Protein AF-A0A382BIY8-F1 (afdb_monomer)

Secondary structure (DSSP, 8-state):
-HHHHHHHHHHHHHHHHHHHHHHHHHHHHHHHHHHHHHHHHHHHHHHHHHHHHHHHHHHHHHHHHHHHHHHHHHHHHHHHHHHHHHHHHHHHHHHHHHHHHHHHTT-HHHHHHHHHHHHHHHGGGS-TT--EEEEE-GGGS---TT---TTHHHHHHHHHHHHTTTEEEEE-SSS--S-EEEE--

Mean predicted aligned error: 15.15 Å

InterPro domains:
  IPR028987 F-type ATP synthase subunit B-like, membrane domain superfamily [SSF81573] (24-75)

Nearest PDB structures (foldseek):
  8j1j-assembly1_B  TM=4.530E-01  e=3.508E+00  Sulfoacidibacillus thermotolerans
  8h99-assembly1_B  TM=4.493E-01  e=3.746E+00  Escherichia coli
  7lik-assembly1_A  TM=4.512E-01  e=2.527E+00  Thermotoga maritima MSB8
  7l3o-assembly1_A  TM=3.265E-01  e=4.561E+00  Cryptosporidium parvum Iowa II

Solvent-accessible surface area (backbone atoms only — not comparable to full-atom values): 10311 Å² total; per-residue (Å²): 118,73,68,64,55,53,53,54,51,56,52,50,57,49,50,52,49,53,49,51,52,49,50,53,52,49,52,55,51,49,51,52,51,49,54,54,50,53,52,52,51,50,51,52,53,53,50,53,49,53,53,50,52,55,48,52,51,51,50,52,53,49,51,52,51,50,51,52,52,51,52,52,51,50,54,49,53,53,51,51,51,54,50,51,51,51,52,53,51,51,53,52,48,53,52,51,51,50,52,53,53,53,57,54,65,67,36,62,69,58,48,49,54,52,51,49,56,51,46,69,65,47,50,77,77,40,58,96,89,46,46,32,37,39,27,35,30,46,86,66,54,74,87,58,102,76,74,85,53,84,50,50,60,49,51,50,54,48,40,59,62,42,43,76,69,48,32,44,77,42,72,53,84,46,99,59,83,58,78,45,80,42,78,55,128

Structure (mmCIF, N/CA/C/O backbone):
data_AF-A0A382BIY8-F1
#
_entry.id   AF-A0A382BIY8-F1
#
loop_
_atom_site.group_PDB
_atom_site.id
_atom_site.type_symbol
_atom_site.label_atom_id
_atom_site.label_alt_id
_atom_site.label_comp_id
_atom_site.label_asym_id
_atom_site.label_entity_id
_atom_site.label_seq_id
_atom_site.pdbx_PDB_ins_code
_atom_site.Cartn_x
_atom_site.Cartn_y
_atom_site.Cartn_z
_atom_site.occupancy
_atom_site.B_iso_or_equiv
_atom_site.auth_seq_id
_atom_site.auth_comp_id
_atom_site.auth_asym_id
_atom_site.auth_atom_id
_atom_site.pdbx_PDB_model_num
ATOM 1 N N . MET A 1 1 ? -50.034 -9.033 93.472 1.00 51.91 1 MET A N 1
ATOM 2 C CA . MET A 1 1 ? -50.402 -9.500 92.114 1.00 51.91 1 MET A CA 1
ATOM 3 C C . MET A 1 1 ? -50.390 -8.372 91.072 1.00 51.91 1 MET A C 1
ATOM 5 O O . MET A 1 1 ? -49.908 -8.624 89.980 1.00 51.91 1 MET A O 1
ATOM 9 N N . ALA A 1 2 ? -50.793 -7.133 91.398 1.00 57.03 2 ALA A N 1
ATOM 10 C CA . ALA A 1 2 ? -50.804 -6.004 90.447 1.00 57.03 2 ALA A CA 1
ATOM 11 C C . ALA A 1 2 ? -49.419 -5.534 89.925 1.00 57.03 2 ALA A C 1
ATOM 13 O O . ALA A 1 2 ? -49.315 -5.140 88.766 1.00 57.03 2 ALA A O 1
ATOM 14 N N . ASP A 1 3 ? -48.348 -5.616 90.727 1.00 56.56 3 ASP A N 1
ATOM 15 C CA . ASP A 1 3 ? -46.999 -5.193 90.289 1.00 56.56 3 ASP A CA 1
ATOM 16 C C . ASP A 1 3 ? -46.374 -6.115 89.234 1.00 56.56 3 ASP A C 1
ATOM 18 O O . ASP A 1 3 ? -45.677 -5.658 88.332 1.00 56.56 3 ASP A O 1
ATOM 22 N N . SER A 1 4 ? -46.665 -7.417 89.285 1.00 58.72 4 SER A N 1
ATOM 23 C CA . SER A 1 4 ? -46.102 -8.392 88.341 1.00 58.72 4 SER A CA 1
ATOM 24 C C . SER A 1 4 ? -46.705 -8.247 86.932 1.00 58.72 4 SER A C 1
ATOM 26 O O . SER A 1 4 ? -46.005 -8.430 85.939 1.00 58.72 4 SER A O 1
ATOM 28 N N . GLN A 1 5 ? -47.969 -7.810 86.831 1.00 61.03 5 GLN A N 1
ATOM 29 C CA . GLN A 1 5 ? -48.630 -7.492 85.557 1.00 61.03 5 GLN A CA 1
ATOM 30 C C . GLN A 1 5 ? -48.087 -6.214 84.896 1.00 61.03 5 GLN A C 1
ATOM 32 O O . GLN A 1 5 ? -47.930 -6.189 83.677 1.00 61.03 5 GLN A O 1
ATOM 37 N N . LYS A 1 6 ? -47.746 -5.173 85.672 1.00 63.31 6 LYS A N 1
ATOM 38 C CA . LYS A 1 6 ? -47.127 -3.944 85.135 1.00 63.31 6 LYS A CA 1
ATOM 39 C C . LYS A 1 6 ? -45.705 -4.173 84.622 1.00 63.31 6 LYS A C 1
ATOM 41 O O . LYS A 1 6 ? -45.339 -3.634 83.583 1.00 63.31 6 LYS A O 1
ATOM 46 N N . ILE A 1 7 ? -44.917 -4.996 85.317 1.00 67.25 7 ILE A N 1
ATOM 47 C CA . ILE A 1 7 ? -43.562 -5.360 84.874 1.00 67.25 7 ILE A CA 1
ATOM 48 C C . ILE A 1 7 ? -43.628 -6.178 83.573 1.00 67.25 7 ILE A C 1
ATOM 50 O O . ILE A 1 7 ? -42.860 -5.923 82.650 1.00 67.25 7 ILE A O 1
ATOM 54 N N . SER A 1 8 ? -44.592 -7.098 83.455 1.00 71.69 8 SER A N 1
ATOM 55 C CA . SER A 1 8 ? -44.810 -7.876 82.228 1.00 71.69 8 SER A CA 1
ATOM 56 C C . SER A 1 8 ? -45.204 -7.012 81.023 1.00 71.69 8 SER A C 1
ATOM 58 O O . SER A 1 8 ? -44.744 -7.296 79.919 1.00 71.69 8 SER A O 1
ATOM 60 N N . SER A 1 9 ? -46.030 -5.970 81.201 1.00 75.12 9 SER A N 1
ATOM 61 C CA . SER A 1 9 ? -46.418 -5.093 80.082 1.00 75.12 9 SER A CA 1
ATOM 62 C C . SER A 1 9 ? -45.270 -4.178 79.648 1.00 75.12 9 SER A C 1
ATOM 64 O O . SER A 1 9 ? -45.047 -4.015 78.455 1.00 75.12 9 SER A O 1
ATOM 66 N N . GLY A 1 10 ? -44.481 -3.653 80.593 1.00 82.50 10 GLY A N 1
ATOM 67 C CA . GLY A 1 10 ? -43.325 -2.808 80.275 1.00 82.50 10 GLY A CA 1
ATOM 68 C C . GLY A 1 10 ? -42.222 -3.543 79.504 1.00 82.50 10 GLY A C 1
ATOM 69 O O . GLY A 1 10 ? -41.600 -2.960 78.619 1.00 82.50 10 GLY A O 1
ATOM 70 N N . VAL A 1 11 ? -42.009 -4.832 79.794 1.00 86.38 11 VAL A N 1
ATOM 71 C CA . VAL A 1 11 ? -41.082 -5.682 79.027 1.00 86.38 11 VAL A CA 1
ATOM 72 C C . VAL A 1 11 ? -41.618 -5.945 77.617 1.00 86.38 11 VAL A C 1
ATOM 74 O O . VAL A 1 11 ? -40.857 -5.852 76.658 1.00 86.38 11 VAL A O 1
ATOM 77 N N . GLN A 1 12 ? -42.919 -6.206 77.464 1.00 85.94 12 GLN A N 1
ATOM 78 C CA . GLN A 1 12 ? -43.526 -6.416 76.147 1.00 85.94 12 GLN A CA 1
ATOM 79 C C . GLN A 1 12 ? -43.474 -5.151 75.273 1.00 85.94 12 GLN A C 1
ATOM 81 O O . GLN A 1 12 ? -43.152 -5.239 74.091 1.00 85.94 12 GLN A O 1
ATOM 86 N N . ASP A 1 13 ? -43.713 -3.974 75.855 1.00 87.19 13 ASP A N 1
ATOM 87 C CA . ASP A 1 13 ? -43.637 -2.690 75.144 1.00 87.19 13 ASP A CA 1
ATOM 88 C C . ASP A 1 13 ? -42.209 -2.338 74.709 1.00 87.19 13 ASP A C 1
ATOM 90 O O . ASP A 1 13 ? -42.016 -1.657 73.699 1.00 87.19 13 ASP A O 1
ATOM 94 N N . LEU A 1 14 ? -41.202 -2.772 75.473 1.00 87.94 14 LEU A N 1
ATOM 95 C CA . LEU A 1 14 ? -39.797 -2.629 75.102 1.00 87.94 14 LEU A CA 1
ATOM 96 C C . LEU A 1 14 ? -39.419 -3.599 73.976 1.00 87.94 14 LEU A C 1
ATOM 98 O O . LEU A 1 14 ? -38.729 -3.193 73.049 1.00 87.94 14 LEU A O 1
ATOM 102 N N . ILE A 1 15 ? -39.892 -4.849 74.028 1.00 88.94 15 ILE A N 1
ATOM 103 C CA . ILE A 1 15 ? -39.670 -5.841 72.964 1.00 88.94 15 ILE A CA 1
ATOM 104 C C . ILE A 1 15 ? -40.291 -5.367 71.651 1.00 88.94 15 ILE A C 1
ATOM 106 O O . ILE A 1 15 ? -39.625 -5.421 70.623 1.00 88.94 15 ILE A O 1
ATOM 110 N N . ASN A 1 16 ? -41.528 -4.865 71.687 1.00 90.19 16 ASN A N 1
ATOM 111 C CA . ASN A 1 16 ? -42.203 -4.352 70.496 1.00 90.19 16 ASN A CA 1
ATOM 112 C C . ASN A 1 16 ? -41.450 -3.147 69.914 1.00 90.19 16 ASN A C 1
ATOM 114 O O . ASN A 1 16 ? -41.175 -3.121 68.722 1.00 90.19 16 ASN A O 1
ATOM 118 N N . ARG A 1 17 ? -41.015 -2.198 70.756 1.00 91.62 17 ARG A N 1
ATOM 119 C CA . ARG A 1 17 ? -40.199 -1.062 70.296 1.00 91.62 17 ARG A CA 1
ATOM 120 C C . ARG A 1 17 ? -38.866 -1.492 69.695 1.00 91.62 17 ARG A C 1
ATOM 122 O O . ARG A 1 17 ? -38.507 -1.006 68.633 1.00 91.62 17 ARG A O 1
ATOM 129 N N . LEU A 1 18 ? -38.153 -2.415 70.338 1.00 91.25 18 LEU A N 1
ATOM 130 C CA . LEU A 1 18 ? -36.869 -2.908 69.838 1.00 91.25 18 LEU A CA 1
ATOM 131 C C . LEU A 1 18 ? -37.034 -3.695 68.529 1.00 91.25 18 LEU A C 1
ATOM 133 O O . LEU A 1 18 ? -36.178 -3.626 67.651 1.00 91.25 18 LEU A O 1
ATOM 137 N N . HIS A 1 19 ? -38.138 -4.433 68.399 1.00 93.88 19 HIS A N 1
ATOM 138 C CA . HIS A 1 19 ? -38.514 -5.109 67.166 1.00 93.88 19 HIS A CA 1
ATOM 139 C C . HIS A 1 19 ? -38.779 -4.096 66.050 1.00 93.88 19 HIS A C 1
ATOM 141 O O . HIS A 1 19 ? -38.172 -4.203 64.991 1.00 93.88 19 HIS A O 1
ATOM 147 N N . ASP A 1 20 ? -39.620 -3.093 66.294 1.00 93.88 20 ASP A N 1
ATOM 148 C CA . ASP A 1 20 ? -39.995 -2.098 65.287 1.00 93.88 20 ASP A CA 1
ATOM 149 C C . ASP A 1 20 ? -38.797 -1.229 64.876 1.00 93.88 20 ASP A C 1
ATOM 151 O O . ASP A 1 20 ? -38.573 -1.006 63.688 1.00 93.88 20 ASP A O 1
ATOM 155 N N . GLU A 1 21 ? -37.959 -0.816 65.832 1.00 92.62 21 GLU A N 1
ATOM 156 C CA . GLU A 1 21 ? -36.695 -0.123 65.558 1.00 92.62 21 GLU A CA 1
ATOM 157 C C . GLU A 1 21 ? -35.724 -1.008 64.761 1.00 92.62 21 GLU A C 1
ATOM 159 O O . GLU A 1 21 ? -35.069 -0.529 63.834 1.00 92.62 21 GLU A O 1
ATOM 164 N N . GLY A 1 22 ? -35.653 -2.305 65.077 1.00 93.88 22 GLY A N 1
ATOM 165 C CA . GLY A 1 22 ? -34.827 -3.272 64.357 1.00 93.88 22 GLY A CA 1
ATOM 166 C C . GLY A 1 22 ? -35.304 -3.525 62.925 1.00 93.88 22 GLY A C 1
ATOM 167 O O . GLY A 1 22 ? -34.483 -3.562 62.007 1.00 93.88 22 GLY A O 1
ATOM 168 N N . VAL A 1 23 ? -36.617 -3.654 62.718 1.00 95.62 23 VAL A N 1
ATOM 169 C CA . VAL A 1 23 ? -37.233 -3.816 61.393 1.00 95.62 23 VAL A CA 1
ATOM 170 C C . VAL A 1 23 ? -37.029 -2.553 60.563 1.00 95.62 23 VAL A C 1
ATOM 172 O O . VAL A 1 23 ? -36.514 -2.648 59.454 1.00 95.62 23 VAL A O 1
ATOM 175 N N . GLN A 1 24 ? -37.312 -1.372 61.117 1.00 95.31 24 GLN A N 1
ATOM 176 C CA . GLN A 1 24 ? -37.129 -0.098 60.418 1.00 95.31 24 GLN A CA 1
ATOM 177 C C . GLN A 1 24 ? -35.658 0.143 60.045 1.00 95.31 24 GLN A C 1
ATOM 179 O O . GLN A 1 24 ? -35.357 0.591 58.938 1.00 95.31 24 GLN A O 1
ATOM 184 N N . ALA A 1 25 ? -34.719 -0.166 60.946 1.00 94.81 25 ALA A N 1
ATOM 185 C CA . ALA A 1 25 ? -33.291 -0.074 60.653 1.00 94.81 25 ALA A CA 1
ATOM 186 C C . ALA A 1 25 ? -32.869 -1.065 59.555 1.00 94.81 25 ALA A C 1
ATOM 188 O O . ALA A 1 25 ? -32.068 -0.711 58.688 1.00 94.81 25 ALA A O 1
ATOM 189 N N . GLY A 1 26 ? -33.426 -2.280 59.567 1.00 95.62 26 GLY A N 1
ATOM 190 C CA . GLY A 1 26 ? -33.196 -3.295 58.541 1.00 95.62 26 GLY A CA 1
ATOM 191 C C . GLY A 1 26 ? -33.732 -2.888 57.169 1.00 95.62 26 GLY A C 1
ATOM 192 O O . GLY A 1 26 ? -33.013 -3.014 56.180 1.00 95.62 26 GLY A O 1
ATOM 193 N N . GLU A 1 27 ? -34.952 -2.353 57.107 1.00 95.69 27 GLU A N 1
ATOM 194 C CA . GLU A 1 27 ? -35.569 -1.847 55.875 1.00 95.69 27 GLU A CA 1
ATOM 195 C C . GLU A 1 27 ? -34.763 -0.687 55.282 1.00 95.69 27 GLU A C 1
ATOM 197 O O . GLU A 1 27 ? -34.415 -0.719 54.101 1.00 95.69 27 GLU A O 1
ATOM 202 N N . ASN A 1 28 ? -34.369 0.283 56.114 1.00 96.44 28 ASN A N 1
ATOM 203 C CA . ASN A 1 28 ? -33.559 1.423 55.683 1.00 96.44 28 ASN A CA 1
ATOM 204 C C . ASN A 1 28 ? -32.188 0.987 55.138 1.00 96.44 28 ASN A C 1
ATOM 206 O O . ASN A 1 28 ? -31.713 1.509 54.126 1.00 96.44 28 ASN A O 1
ATOM 210 N N . GLU A 1 29 ? -31.527 0.032 55.798 1.00 96.50 29 GLU A N 1
ATOM 211 C CA . GLU A 1 29 ? -30.228 -0.472 55.349 1.00 96.50 29 GLU A CA 1
ATOM 212 C C . GLU A 1 29 ? -30.356 -1.314 54.074 1.00 96.50 29 GLU A C 1
ATOM 214 O O . GLU A 1 29 ? -29.528 -1.186 53.169 1.00 96.50 29 GLU A O 1
ATOM 219 N N . ALA A 1 30 ? -31.413 -2.122 53.953 1.00 96.25 30 ALA A N 1
ATOM 220 C CA . ALA A 1 30 ? -31.708 -2.872 52.737 1.00 96.25 30 ALA A CA 1
ATOM 221 C C . ALA A 1 30 ? -31.934 -1.930 51.547 1.00 96.25 30 ALA A C 1
ATOM 223 O O . ALA A 1 30 ? -31.321 -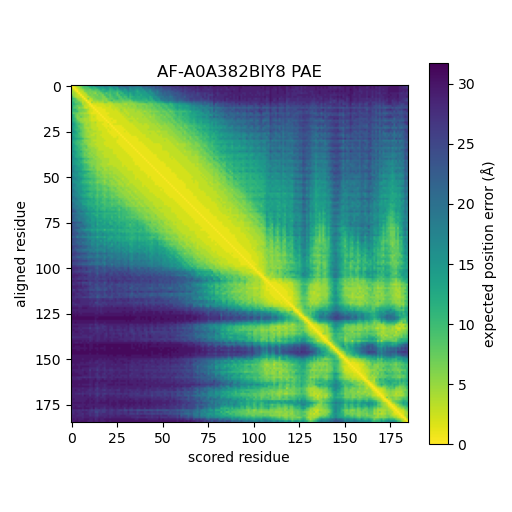2.114 50.493 1.00 96.25 30 ALA A O 1
ATOM 224 N N . GLU A 1 31 ? -32.735 -0.878 51.725 1.00 96.75 31 GLU A N 1
ATOM 225 C CA . GLU A 1 31 ? -32.979 0.121 50.686 1.00 96.75 31 GLU A CA 1
ATOM 226 C C . GLU A 1 31 ? -31.685 0.846 50.287 1.00 96.75 31 GLU A C 1
ATOM 228 O O . GLU A 1 31 ? -31.381 0.986 49.099 1.00 96.75 31 GLU A O 1
ATOM 233 N N . ARG A 1 32 ? -30.844 1.210 51.262 1.00 97.44 32 ARG A N 1
ATOM 234 C CA . ARG A 1 32 ? -29.527 1.809 51.002 1.00 97.44 32 ARG A CA 1
ATOM 235 C C . ARG A 1 32 ? -28.617 0.885 50.187 1.00 97.44 32 ARG A C 1
ATOM 237 O O . ARG A 1 32 ? -27.897 1.352 49.298 1.00 97.44 32 ARG A O 1
ATOM 244 N N . VAL A 1 33 ? -28.614 -0.415 50.484 1.00 97.62 33 VAL A N 1
ATOM 245 C CA . VAL A 1 33 ? -27.833 -1.416 49.741 1.00 97.62 33 VAL A CA 1
ATOM 246 C C . VAL A 1 33 ? -28.340 -1.544 48.307 1.00 97.62 33 VAL A C 1
ATOM 248 O O . VAL A 1 33 ? -27.521 -1.523 47.385 1.00 97.62 33 VAL A O 1
ATOM 251 N N . VAL A 1 34 ? -29.660 -1.610 48.107 1.00 97.56 34 VAL A N 1
ATOM 252 C CA . VAL A 1 34 ? -30.281 -1.691 46.775 1.00 97.56 34 VAL A CA 1
ATOM 253 C C . VAL A 1 34 ? -29.945 -0.451 45.948 1.00 97.56 34 VAL A C 1
ATOM 255 O O . VAL A 1 34 ? -29.384 -0.588 44.864 1.00 97.56 34 VAL A O 1
ATOM 258 N N . GLN A 1 35 ? -30.143 0.754 46.489 1.00 97.50 35 GLN A N 1
ATOM 259 C CA . GLN A 1 35 ? -29.814 2.001 45.787 1.00 97.50 35 GLN A CA 1
ATOM 260 C C . GLN A 1 35 ? -28.328 2.079 45.405 1.00 97.50 35 GLN A C 1
ATOM 262 O O . GLN A 1 35 ? -27.968 2.511 44.307 1.00 97.50 35 GLN A O 1
ATOM 267 N N . LYS A 1 36 ? -27.428 1.634 46.293 1.00 97.50 36 LYS A N 1
ATOM 268 C CA . LYS A 1 36 ? -25.989 1.595 45.999 1.00 97.50 36 LYS A CA 1
ATOM 269 C C . LYS A 1 36 ? -25.662 0.584 44.896 1.00 97.50 36 LYS A C 1
ATOM 271 O O . LYS A 1 36 ? -24.796 0.865 44.064 1.00 97.50 36 LYS A O 1
ATOM 276 N N . ALA A 1 37 ? -26.321 -0.574 44.891 1.00 97.19 37 ALA A N 1
ATOM 277 C CA . ALA A 1 37 ? -26.154 -1.591 43.860 1.00 97.19 37 ALA A CA 1
ATOM 278 C C . ALA A 1 37 ? -26.660 -1.094 42.498 1.00 97.19 37 ALA A C 1
ATOM 280 O O . ALA A 1 37 ? -25.935 -1.207 41.512 1.00 97.19 37 ALA A O 1
ATOM 281 N N . GLU A 1 38 ? -27.837 -0.469 42.455 1.00 97.69 38 GLU A N 1
ATOM 282 C CA . GLU A 1 38 ? -28.410 0.126 41.243 1.00 97.69 38 GLU A CA 1
ATOM 283 C C . GLU A 1 38 ? -27.519 1.229 40.675 1.00 97.69 38 GLU A C 1
ATOM 285 O O . GLU A 1 38 ? -27.201 1.219 39.484 1.00 97.69 38 GLU A O 1
ATOM 290 N N . LYS A 1 39 ? -27.030 2.138 41.529 1.00 98.00 39 LYS A N 1
ATOM 291 C CA . LYS A 1 39 ? -26.098 3.187 41.106 1.00 98.00 39 LYS A CA 1
ATOM 292 C C . LYS A 1 39 ? -24.826 2.594 40.502 1.00 98.00 39 LYS A C 1
ATOM 294 O O . LYS A 1 39 ? -24.390 3.024 39.438 1.00 98.00 39 LYS A O 1
ATOM 299 N N . ARG A 1 40 ? -24.248 1.577 41.146 1.00 97.69 40 ARG A N 1
ATOM 300 C CA . ARG A 1 40 ? -23.026 0.933 40.652 1.00 97.69 40 ARG A CA 1
ATOM 301 C C . ARG A 1 40 ? -23.267 0.159 39.356 1.00 97.69 40 ARG A C 1
ATOM 303 O O . ARG A 1 40 ? -22.413 0.177 38.478 1.00 97.69 40 ARG A O 1
ATOM 310 N N . ALA A 1 41 ? -24.427 -0.476 39.206 1.00 97.69 41 ALA A N 1
ATOM 311 C CA . ALA A 1 41 ? -24.823 -1.114 37.956 1.00 97.69 41 ALA A CA 1
ATOM 312 C C . ALA A 1 41 ? -24.957 -0.084 36.823 1.00 97.69 41 ALA A C 1
ATOM 314 O O . ALA A 1 41 ? -24.448 -0.312 35.726 1.00 97.69 41 ALA A O 1
ATOM 315 N N . ALA A 1 42 ? -25.568 1.073 37.093 1.00 97.69 42 ALA A N 1
ATOM 316 C CA . ALA A 1 42 ? -25.678 2.160 36.124 1.00 97.69 42 ALA A CA 1
ATOM 317 C C . ALA A 1 42 ? -24.302 2.718 35.717 1.00 97.69 42 ALA A C 1
ATOM 319 O O . ALA A 1 42 ? -24.057 2.921 34.529 1.00 97.69 42 ALA A O 1
ATOM 320 N N . GLU A 1 43 ? -23.387 2.903 36.675 1.00 98.12 43 GLU A N 1
ATOM 321 C CA . GLU A 1 43 ? -22.002 3.324 36.418 1.00 98.12 43 GLU A CA 1
ATOM 322 C C . GLU A 1 43 ? -21.260 2.320 35.523 1.00 98.12 43 GLU A C 1
ATOM 324 O O . GLU A 1 43 ? -20.663 2.716 34.522 1.00 98.12 43 GLU A O 1
ATOM 329 N N . ILE A 1 44 ? -21.356 1.019 35.823 1.00 98.12 44 ILE A N 1
ATOM 330 C CA . ILE A 1 44 ? -20.740 -0.043 35.010 1.00 98.12 44 ILE A CA 1
ATOM 331 C C . ILE A 1 44 ? -21.306 -0.032 33.587 1.00 98.12 44 ILE A C 1
ATOM 333 O O . ILE A 1 44 ? -20.550 -0.098 32.620 1.00 98.12 44 ILE A O 1
ATOM 337 N N . MET A 1 45 ? -22.627 0.089 33.440 1.00 98.25 45 MET A N 1
ATOM 338 C CA . MET A 1 45 ? -23.273 0.131 32.127 1.00 98.25 45 MET A CA 1
ATOM 339 C C . MET A 1 45 ? -22.869 1.372 31.323 1.00 98.25 45 MET A C 1
ATOM 341 O O . MET A 1 45 ? -22.644 1.274 30.117 1.00 98.25 45 MET A O 1
ATOM 345 N N . ALA A 1 46 ? -22.755 2.534 31.969 1.00 97.94 46 ALA A N 1
ATOM 346 C CA . ALA A 1 46 ? -22.306 3.765 31.324 1.00 97.94 46 ALA A CA 1
ATOM 347 C C . ALA A 1 46 ? -20.839 3.674 30.876 1.00 97.94 46 ALA A C 1
ATOM 349 O O . ALA A 1 46 ? -20.501 4.082 29.760 1.00 97.94 46 ALA A O 1
ATOM 350 N N . GLN A 1 47 ? -19.980 3.091 31.714 1.00 97.94 47 GLN A N 1
ATOM 351 C CA . GLN A 1 47 ? -18.579 2.873 31.379 1.00 97.94 47 GLN A CA 1
ATOM 352 C C . GLN A 1 47 ? -18.435 1.883 30.216 1.00 97.94 47 GLN A C 1
ATOM 354 O O . GLN A 1 47 ? -17.759 2.193 29.239 1.00 97.94 47 GLN A O 1
ATOM 359 N N . ALA A 1 48 ? -19.146 0.753 30.256 1.00 97.56 48 ALA A N 1
ATOM 360 C CA . ALA A 1 48 ? -19.127 -0.242 29.185 1.00 97.56 48 ALA A CA 1
ATOM 361 C C . ALA A 1 48 ? -19.604 0.332 27.839 1.00 97.56 48 ALA A C 1
ATOM 363 O O . ALA A 1 48 ? -19.027 0.024 26.797 1.00 97.56 48 ALA A O 1
ATOM 364 N N . ARG A 1 49 ? -20.626 1.201 27.844 1.00 97.88 49 ARG A N 1
ATOM 365 C CA . ARG A 1 49 ? -21.088 1.901 26.631 1.00 97.88 49 ARG A CA 1
ATOM 366 C C . ARG A 1 49 ? -20.023 2.840 26.080 1.00 97.88 49 ARG A C 1
ATOM 368 O O . ARG A 1 49 ? -19.704 2.753 24.900 1.00 97.88 49 ARG A O 1
ATOM 375 N N . THR A 1 50 ? -19.429 3.667 26.938 1.00 98.12 50 THR A N 1
ATOM 376 C CA . THR A 1 50 ? -18.339 4.575 26.549 1.00 98.12 50 THR A CA 1
ATOM 377 C C . THR A 1 50 ? -17.147 3.803 25.972 1.00 98.12 50 THR A C 1
ATOM 379 O O . THR A 1 50 ? -16.573 4.190 24.957 1.00 98.12 50 THR A O 1
ATOM 382 N N . GLU A 1 51 ? -16.765 2.685 26.590 1.00 97.88 51 GLU A N 1
ATOM 383 C CA . GLU A 1 51 ? -15.680 1.830 26.099 1.00 97.88 51 GLU A CA 1
ATOM 384 C C . GLU A 1 51 ? -16.014 1.198 24.742 1.00 97.88 51 GLU A C 1
ATOM 386 O O . GLU A 1 51 ? -15.164 1.200 23.849 1.00 97.88 51 GLU A O 1
ATOM 391 N N . ALA A 1 52 ? -17.250 0.727 24.554 1.00 97.88 52 ALA A N 1
ATOM 392 C CA . ALA A 1 52 ? -17.718 0.179 23.284 1.00 97.88 52 ALA A C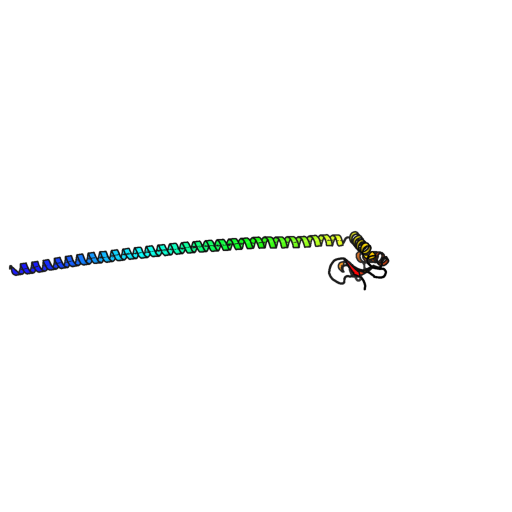A 1
ATOM 393 C C . ALA A 1 52 ? -17.737 1.234 22.166 1.00 97.88 52 ALA A C 1
ATOM 395 O O . ALA A 1 52 ? -17.260 0.967 21.063 1.00 97.88 52 ALA A O 1
ATOM 396 N N . GLU A 1 53 ? -18.225 2.443 22.448 1.00 97.88 53 GLU A N 1
ATOM 397 C CA . GLU A 1 53 ? -18.203 3.569 21.508 1.00 97.88 53 GLU A CA 1
ATOM 398 C C . GLU A 1 53 ? -16.767 3.943 21.131 1.00 97.88 53 GLU A C 1
ATOM 400 O O . GLU A 1 53 ? -16.438 4.049 19.951 1.00 97.88 53 GLU A O 1
ATOM 405 N N . ASN A 1 54 ? -15.867 4.038 22.111 1.00 98.00 54 ASN A N 1
ATOM 406 C CA . ASN A 1 54 ? -14.454 4.319 21.862 1.00 98.00 54 ASN A CA 1
ATOM 407 C C . ASN A 1 54 ? -13.757 3.217 21.053 1.00 98.00 54 ASN A C 1
ATOM 409 O O . ASN A 1 54 ? -12.833 3.508 20.291 1.00 98.00 54 ASN A O 1
ATOM 413 N N . ALA A 1 55 ? -14.142 1.954 21.241 1.00 98.12 55 ALA A N 1
ATOM 414 C CA . ALA A 1 55 ? -13.623 0.840 20.455 1.00 98.12 55 ALA A CA 1
ATOM 415 C C . ALA A 1 55 ? -14.126 0.902 19.006 1.00 98.12 55 ALA A C 1
ATOM 417 O O . ALA A 1 55 ? -13.334 0.733 18.080 1.00 98.12 55 ALA A O 1
ATOM 418 N N . LEU A 1 56 ? -15.412 1.206 18.803 1.00 98.12 56 LEU A N 1
ATOM 419 C CA . LEU A 1 56 ? -16.006 1.378 17.476 1.00 98.12 56 LEU A CA 1
ATOM 420 C C . LEU A 1 56 ? -15.373 2.545 16.716 1.00 98.12 56 LEU A C 1
ATOM 422 O O . LEU A 1 56 ? -14.993 2.370 15.561 1.00 98.12 56 LEU A O 1
ATOM 426 N N . THR A 1 57 ? -15.202 3.699 17.363 1.00 98.00 57 THR A N 1
ATOM 427 C CA . THR A 1 57 ? -14.556 4.870 16.754 1.00 98.00 57 THR A CA 1
ATOM 428 C C . THR A 1 57 ? -13.127 4.546 16.326 1.00 98.00 57 THR A C 1
ATOM 430 O O . THR A 1 57 ? -12.775 4.746 15.166 1.00 98.00 57 THR A O 1
ATOM 433 N N . ARG A 1 58 ? -12.324 3.938 17.212 1.00 97.69 58 ARG A N 1
ATOM 434 C CA . ARG A 1 58 ? -10.950 3.522 16.879 1.00 97.69 58 ARG A CA 1
ATOM 435 C C . ARG A 1 58 ? -10.904 2.517 15.730 1.00 97.69 58 ARG A C 1
ATOM 437 O O . ARG A 1 58 ? -10.061 2.638 14.845 1.00 97.69 58 ARG A O 1
ATOM 444 N N . ALA A 1 59 ? -11.818 1.548 15.713 1.00 97.50 59 ALA A N 1
ATOM 445 C CA . ALA A 1 59 ? -11.909 0.586 14.620 1.00 97.50 59 ALA A CA 1
ATOM 446 C C . ALA A 1 59 ? -12.243 1.273 13.285 1.00 97.50 59 ALA A C 1
ATOM 448 O O . ALA A 1 59 ? -11.642 0.951 12.263 1.00 97.50 59 ALA A O 1
ATOM 449 N N . GLN A 1 60 ? -13.160 2.244 13.279 1.00 97.88 60 GLN A N 1
ATOM 450 C CA . GLN A 1 60 ? -13.516 3.000 12.075 1.00 97.88 60 GLN A CA 1
ATOM 451 C C . GLN A 1 60 ? -12.357 3.862 11.563 1.00 97.88 60 GLN A C 1
ATOM 453 O O . GLN A 1 60 ? -12.082 3.857 10.362 1.00 97.88 60 GLN A O 1
ATOM 458 N N . GLU A 1 61 ? -11.653 4.558 12.457 1.00 97.88 61 GLU A N 1
ATOM 459 C CA . GLU A 1 61 ? -10.456 5.334 12.117 1.00 97.88 61 GLU A CA 1
ATOM 460 C C . GLU A 1 61 ? -9.376 4.443 11.498 1.00 97.88 61 GLU A C 1
ATOM 462 O O . GLU A 1 61 ? -8.822 4.774 10.447 1.00 97.88 61 GLU A O 1
ATOM 467 N N . GLN A 1 62 ? -9.128 3.275 12.096 1.00 97.56 62 GLN A N 1
ATOM 468 C CA . GLN A 1 62 ? -8.147 2.324 11.587 1.00 97.56 62 GLN A CA 1
ATOM 469 C C . GLN A 1 62 ? -8.547 1.758 10.220 1.00 97.56 62 GLN A C 1
ATOM 471 O O . GLN A 1 62 ? -7.723 1.742 9.307 1.00 97.56 62 GLN A O 1
ATOM 476 N N . ILE A 1 63 ? -9.817 1.384 10.030 1.00 97.81 63 ILE A N 1
ATOM 477 C CA . ILE A 1 63 ? -10.334 0.940 8.726 1.00 97.81 63 ILE A CA 1
ATOM 478 C C . ILE A 1 63 ? -10.135 2.028 7.666 1.00 97.81 63 ILE A C 1
ATOM 480 O O . ILE A 1 63 ? -9.761 1.728 6.531 1.00 97.81 63 ILE A O 1
ATOM 484 N N . GLN A 1 64 ? -10.386 3.293 8.003 1.00 97.25 64 GLN A N 1
ATOM 485 C CA . GLN A 1 64 ? -10.236 4.389 7.052 1.00 97.25 64 GLN A CA 1
ATOM 486 C C . GLN A 1 64 ? -8.763 4.651 6.704 1.00 97.25 64 GLN A C 1
ATOM 488 O O . GLN A 1 64 ? -8.436 4.869 5.530 1.00 97.25 64 GLN A O 1
ATOM 493 N N . ALA A 1 65 ? -7.870 4.585 7.693 1.00 97.44 65 ALA A N 1
ATOM 494 C CA . ALA A 1 65 ? -6.430 4.692 7.483 1.00 97.44 65 ALA A CA 1
ATOM 495 C C . ALA A 1 65 ? -5.904 3.548 6.600 1.00 97.44 65 ALA A C 1
ATOM 497 O O . ALA A 1 65 ? -5.218 3.799 5.608 1.00 97.44 65 ALA A O 1
ATOM 498 N N . GLU A 1 66 ? -6.296 2.305 6.890 1.00 97.75 66 GLU A N 1
ATOM 499 C CA . GLU A 1 66 ? -5.925 1.128 6.098 1.00 97.75 66 GLU A CA 1
ATOM 500 C C . GLU A 1 66 ? -6.461 1.210 4.668 1.00 97.75 66 GLU A C 1
ATOM 502 O O . GLU A 1 66 ? -5.718 0.966 3.720 1.00 97.75 66 GLU A O 1
ATOM 507 N N . ARG A 1 67 ? -7.719 1.626 4.472 1.00 97.75 67 ARG A N 1
ATOM 508 C CA . ARG A 1 67 ? -8.283 1.833 3.127 1.00 97.75 67 ARG A CA 1
ATOM 509 C C . ARG A 1 67 ? -7.469 2.828 2.314 1.00 97.75 67 ARG A C 1
ATOM 511 O O . ARG A 1 67 ? -7.210 2.580 1.138 1.00 97.75 67 ARG A O 1
ATOM 518 N N . THR A 1 68 ? -7.068 3.932 2.935 1.00 97.25 68 THR A N 1
ATOM 519 C CA . THR A 1 68 ? -6.256 4.959 2.274 1.00 97.25 68 THR A CA 1
ATOM 520 C C . THR A 1 68 ? -4.887 4.393 1.891 1.00 97.25 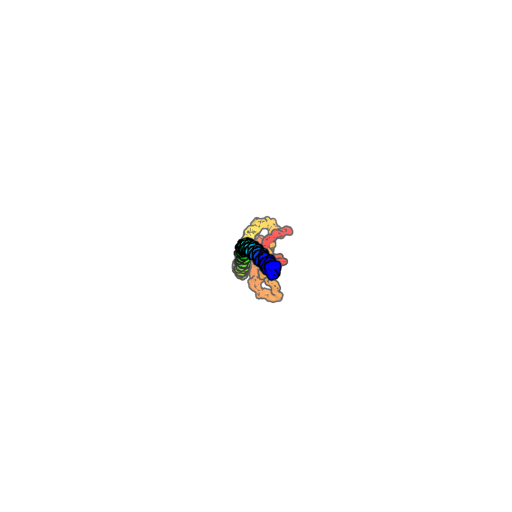68 THR A C 1
ATOM 522 O O . THR A 1 68 ? -4.481 4.496 0.735 1.00 97.25 68 THR A O 1
ATOM 525 N N . ALA A 1 69 ? -4.226 3.690 2.816 1.00 97.12 69 ALA A N 1
ATOM 526 C CA . ALA A 1 69 ? -2.940 3.046 2.560 1.00 97.12 69 ALA A CA 1
ATOM 527 C C . ALA A 1 69 ? -3.018 2.006 1.427 1.00 97.12 69 ALA A C 1
ATOM 529 O O . ALA A 1 69 ? -2.161 1.981 0.545 1.00 97.12 69 ALA A O 1
ATOM 530 N N . VAL A 1 70 ? -4.070 1.181 1.404 1.00 97.75 70 VAL A N 1
ATOM 531 C CA . VAL A 1 70 ? -4.301 0.185 0.347 1.00 97.75 70 VAL A CA 1
ATOM 532 C C . VAL A 1 70 ? -4.531 0.857 -1.007 1.00 97.75 70 VAL A C 1
ATOM 534 O O . VAL A 1 70 ? -3.985 0.404 -2.013 1.00 97.75 70 VAL A O 1
ATOM 537 N N . GLN A 1 71 ? -5.308 1.941 -1.058 1.00 97.69 71 GLN A N 1
ATOM 538 C CA . GLN A 1 71 ? -5.535 2.684 -2.300 1.00 97.69 71 GLN A CA 1
ATOM 539 C C . GLN A 1 71 ? -4.236 3.262 -2.864 1.00 97.69 71 GLN A C 1
ATOM 541 O O . GLN A 1 71 ? -4.009 3.189 -4.073 1.00 97.69 71 GLN A O 1
ATOM 546 N N . ASP A 1 72 ? -3.375 3.812 -2.014 1.00 97.56 72 ASP A N 1
ATOM 547 C CA . ASP A 1 72 ? -2.104 4.377 -2.459 1.00 97.56 72 ASP A CA 1
ATOM 548 C C . ASP A 1 72 ? -1.105 3.293 -2.875 1.00 97.56 72 ASP A C 1
ATOM 550 O O . ASP A 1 72 ? -0.459 3.425 -3.918 1.00 97.56 72 ASP A O 1
ATOM 554 N N . ALA A 1 73 ? -1.055 2.173 -2.149 1.00 97.38 73 ALA A N 1
ATOM 555 C CA . ALA A 1 73 ? -0.271 1.006 -2.542 1.00 97.38 73 ALA A CA 1
ATOM 556 C C . ALA A 1 73 ? -0.723 0.446 -3.902 1.00 97.38 73 ALA A C 1
ATOM 558 O O . ALA A 1 73 ? 0.112 0.127 -4.749 1.00 97.38 73 ALA A O 1
ATOM 559 N N . LEU A 1 74 ? -2.035 0.389 -4.156 1.00 97.81 74 LEU A N 1
ATOM 560 C CA . LEU A 1 74 ? -2.576 -0.053 -5.440 1.00 97.81 74 LEU A CA 1
ATOM 561 C C . LEU A 1 74 ? -2.181 0.895 -6.580 1.00 97.81 74 LEU A C 1
ATOM 563 O O . LEU A 1 74 ? -1.757 0.431 -7.638 1.00 97.81 74 LEU A O 1
ATOM 567 N N . LYS A 1 75 ? -2.273 2.216 -6.378 1.00 97.38 75 LYS A N 1
ATOM 568 C CA . LYS A 1 75 ? -1.826 3.202 -7.380 1.00 97.38 75 LYS A CA 1
ATOM 569 C C . LYS A 1 75 ? -0.345 3.028 -7.715 1.00 97.38 75 LYS A C 1
ATOM 571 O O . LYS A 1 75 ? 0.021 3.100 -8.889 1.00 97.38 75 LYS A O 1
ATOM 576 N N . LEU A 1 76 ? 0.492 2.796 -6.703 1.00 97.81 76 LEU A N 1
ATOM 577 C CA . LEU A 1 76 ? 1.919 2.559 -6.894 1.00 97.81 76 LEU A CA 1
ATOM 578 C C . LEU A 1 76 ? 2.163 1.269 -7.687 1.00 97.81 76 LEU A C 1
ATOM 580 O O . LEU A 1 76 ? 2.852 1.310 -8.701 1.00 97.81 76 LEU A O 1
ATOM 584 N N . ALA A 1 77 ? 1.513 0.165 -7.312 1.00 97.50 77 ALA A N 1
ATOM 585 C CA . ALA A 1 77 ? 1.630 -1.109 -8.020 1.00 97.50 77 ALA A CA 1
ATOM 586 C C . ALA A 1 77 ? 1.202 -1.006 -9.494 1.00 97.50 77 ALA A C 1
ATOM 588 O O . ALA A 1 77 ? 1.861 -1.556 -10.378 1.00 97.50 77 ALA A O 1
ATOM 589 N N . VAL A 1 78 ? 0.125 -0.267 -9.786 1.00 97.12 78 VAL A N 1
ATOM 590 C CA . VAL A 1 78 ? -0.314 -0.006 -11.166 1.00 97.12 78 VAL A CA 1
ATOM 591 C C . VAL A 1 78 ? 0.747 0.783 -11.928 1.00 97.12 78 VAL A C 1
ATOM 593 O O . VAL A 1 78 ? 1.105 0.408 -13.045 1.00 97.12 78 VAL A O 1
ATOM 596 N N . ARG A 1 79 ? 1.276 1.858 -11.334 1.00 97.44 79 ARG A N 1
ATOM 597 C CA . ARG A 1 79 ? 2.335 2.663 -11.952 1.00 97.44 79 ARG A CA 1
ATOM 598 C C . ARG A 1 79 ? 3.565 1.813 -12.265 1.00 97.44 79 ARG A C 1
ATOM 600 O O . ARG A 1 79 ? 4.076 1.893 -13.380 1.00 97.44 79 ARG A O 1
ATOM 607 N N . ASP A 1 80 ? 4.005 0.997 -11.318 1.00 97.88 80 ASP A N 1
ATOM 608 C CA . ASP A 1 80 ? 5.170 0.133 -11.488 1.00 97.88 80 ASP A CA 1
ATOM 609 C C . ASP A 1 80 ? 4.929 -0.914 -12.576 1.00 97.88 80 ASP A C 1
ATOM 611 O O . ASP A 1 80 ? 5.787 -1.120 -13.430 1.00 97.88 80 ASP A O 1
ATOM 615 N N . THR A 1 81 ? 3.726 -1.489 -12.633 1.00 96.75 81 THR A N 1
ATOM 616 C CA . THR A 1 81 ? 3.340 -2.435 -13.690 1.00 96.75 81 THR A CA 1
ATOM 617 C C . THR A 1 81 ? 3.396 -1.786 -15.074 1.00 96.75 81 THR A C 1
ATOM 619 O O . THR A 1 81 ? 3.910 -2.380 -16.022 1.00 96.75 81 THR A O 1
ATOM 622 N N . VAL A 1 82 ? 2.905 -0.550 -15.211 1.00 97.44 82 VAL A N 1
ATOM 623 C CA . VAL A 1 82 ? 2.962 0.191 -16.481 1.00 97.44 82 VAL A CA 1
ATOM 624 C C . VAL A 1 82 ? 4.408 0.491 -16.880 1.00 97.44 82 VAL A C 1
ATOM 626 O O . VAL A 1 82 ? 4.761 0.366 -18.055 1.00 97.44 82 VAL A O 1
ATOM 629 N N . LEU A 1 83 ? 5.255 0.876 -15.923 1.00 97.50 83 LEU A N 1
ATOM 630 C CA . LEU A 1 83 ? 6.668 1.157 -16.177 1.00 97.50 83 LEU A CA 1
ATOM 631 C C . LEU A 1 83 ? 7.443 -0.105 -16.572 1.00 97.50 83 LEU A C 1
ATOM 633 O O . LEU A 1 83 ? 8.203 -0.062 -17.541 1.00 97.50 83 LEU A O 1
ATOM 637 N N . ASP A 1 84 ? 7.217 -1.223 -15.882 1.00 97.56 84 ASP A N 1
ATOM 638 C CA . ASP A 1 84 ? 7.821 -2.516 -16.214 1.00 97.56 84 ASP A CA 1
ATOM 639 C C . ASP A 1 84 ? 7.385 -2.979 -17.609 1.00 97.56 84 ASP A C 1
ATOM 641 O O . ASP A 1 84 ? 8.222 -3.318 -18.447 1.00 97.56 84 ASP A O 1
ATOM 645 N N . LEU A 1 85 ? 6.087 -2.890 -17.918 1.00 96.62 85 LEU A N 1
ATOM 646 C CA . LEU A 1 85 ? 5.571 -3.224 -19.244 1.00 96.62 85 LEU A CA 1
ATOM 647 C C . LEU A 1 85 ? 6.219 -2.366 -20.336 1.00 96.62 85 LEU A C 1
ATOM 649 O O . LEU A 1 85 ? 6.665 -2.901 -21.351 1.00 96.62 85 LEU A O 1
ATOM 653 N N . LYS A 1 86 ? 6.316 -1.047 -20.126 1.00 96.75 86 LYS A N 1
ATOM 654 C CA . LYS A 1 86 ? 6.978 -0.139 -21.072 1.00 96.75 86 LYS A CA 1
ATOM 655 C C . LYS A 1 86 ? 8.439 -0.535 -21.284 1.00 96.75 86 LYS A C 1
ATOM 657 O O . LYS A 1 86 ? 8.879 -0.613 -22.426 1.00 96.75 86 LYS A O 1
ATOM 662 N N . SER A 1 87 ? 9.169 -0.807 -20.205 1.00 96.69 87 SER A N 1
ATOM 663 C CA . SER A 1 87 ? 10.575 -1.221 -20.262 1.00 96.69 87 SER A CA 1
ATOM 664 C C . SER A 1 87 ? 10.755 -2.510 -21.069 1.00 96.69 87 SER A C 1
ATOM 666 O O . SER A 1 87 ? 11.566 -2.564 -21.996 1.00 96.69 87 SER A O 1
ATOM 668 N N . ARG A 1 88 ? 9.931 -3.527 -20.790 1.00 95.81 88 ARG A N 1
ATOM 669 C CA . ARG A 1 88 ? 9.960 -4.811 -21.505 1.00 95.81 88 ARG A CA 1
ATOM 670 C C . ARG A 1 88 ? 9.624 -4.663 -22.981 1.00 95.81 88 ARG A C 1
ATOM 672 O O . ARG A 1 88 ? 10.290 -5.275 -23.812 1.00 95.81 88 ARG A O 1
ATOM 679 N N . LEU A 1 89 ? 8.618 -3.853 -23.317 1.00 96.12 89 LEU A N 1
ATOM 680 C CA . LEU A 1 89 ? 8.253 -3.591 -24.708 1.00 96.12 89 LEU A CA 1
ATOM 681 C C . LEU A 1 89 ? 9.386 -2.892 -25.458 1.00 96.12 89 LEU A C 1
ATOM 683 O O . LEU A 1 89 ? 9.739 -3.341 -26.546 1.00 96.12 89 LEU A O 1
ATOM 687 N N . THR A 1 90 ? 9.994 -1.857 -24.872 1.00 95.19 90 THR A N 1
ATOM 688 C CA . THR A 1 90 ? 11.140 -1.166 -25.478 1.00 95.19 90 THR A CA 1
ATOM 689 C C . THR A 1 90 ? 12.308 -2.122 -25.691 1.00 95.19 90 THR A C 1
ATOM 691 O O . THR A 1 90 ? 12.817 -2.215 -26.802 1.00 95.19 90 THR A O 1
ATOM 694 N N . SER A 1 91 ? 12.688 -2.898 -24.673 1.00 94.62 91 SER A N 1
ATOM 695 C CA . SER A 1 91 ? 13.809 -3.839 -24.778 1.00 94.62 91 SER A CA 1
ATOM 696 C C . SER A 1 91 ? 13.558 -4.936 -25.821 1.00 94.62 91 SER A C 1
ATOM 698 O O . SER A 1 91 ? 14.442 -5.263 -26.614 1.00 94.62 91 SER A O 1
ATOM 700 N N . ASN A 1 92 ? 12.339 -5.479 -25.878 1.00 94.38 92 ASN A N 1
ATOM 701 C CA . ASN A 1 92 ? 11.984 -6.480 -26.881 1.00 94.38 92 ASN A CA 1
ATOM 702 C C . ASN A 1 92 ? 11.968 -5.888 -28.298 1.00 94.38 92 ASN A C 1
ATOM 704 O O . ASN A 1 92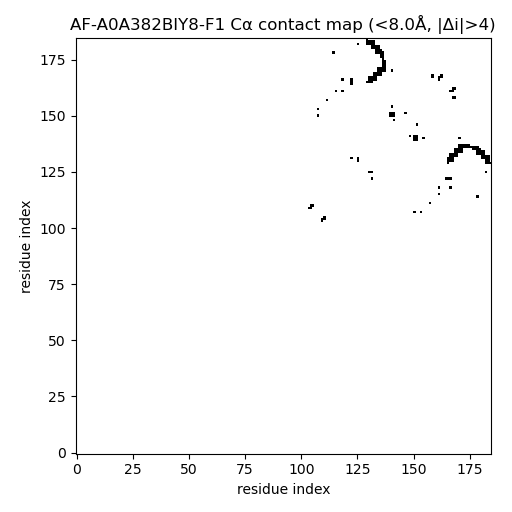 ? 12.413 -6.532 -29.252 1.00 94.38 92 ASN A O 1
ATOM 708 N N . PHE A 1 93 ? 11.485 -4.653 -28.442 1.00 93.69 93 PHE A N 1
ATOM 709 C CA . PHE A 1 93 ? 11.511 -3.939 -29.711 1.00 93.69 93 PHE A CA 1
ATOM 710 C C . PHE A 1 93 ? 12.949 -3.678 -30.171 1.00 93.69 93 PHE A C 1
ATOM 712 O O . PHE A 1 93 ? 13.293 -4.045 -31.289 1.00 93.69 93 PHE A O 1
ATOM 719 N N . GLU A 1 94 ? 13.812 -3.148 -29.301 1.00 91.50 94 GLU A N 1
ATOM 720 C CA . GLU A 1 94 ? 15.240 -2.950 -29.579 1.00 91.50 94 GLU A CA 1
ATOM 721 C C . GLU A 1 94 ? 15.919 -4.253 -30.011 1.00 91.50 94 GLU A C 1
ATOM 723 O O . GLU A 1 94 ? 16.646 -4.276 -31.004 1.00 91.50 94 GLU A O 1
ATOM 728 N N . MET A 1 95 ? 15.645 -5.362 -29.318 1.00 90.56 95 MET A N 1
ATOM 729 C CA . MET A 1 95 ? 16.187 -6.671 -29.680 1.00 90.56 95 MET A CA 1
ATOM 730 C C . MET A 1 95 ? 15.688 -7.143 -31.050 1.00 90.56 95 MET A C 1
ATOM 732 O O . MET A 1 95 ? 16.464 -7.692 -31.831 1.00 90.56 95 MET A O 1
ATOM 736 N N . THR A 1 96 ? 14.406 -6.936 -31.350 1.00 88.56 96 THR A N 1
ATOM 737 C CA . THR A 1 96 ? 13.802 -7.328 -32.630 1.00 88.56 96 THR A CA 1
ATOM 738 C C . THR A 1 96 ? 14.374 -6.504 -33.780 1.00 88.56 96 THR A C 1
ATOM 740 O O . THR A 1 96 ? 14.791 -7.072 -34.787 1.00 88.56 96 THR A O 1
ATOM 743 N N . VAL A 1 97 ? 14.476 -5.182 -33.606 1.00 88.38 97 VAL A N 1
ATOM 744 C CA . VAL A 1 97 ? 15.103 -4.280 -34.581 1.00 88.38 97 VAL A CA 1
ATOM 745 C C . VAL A 1 97 ? 16.563 -4.657 -34.788 1.00 88.38 97 VAL A C 1
ATOM 747 O O . VAL A 1 97 ? 16.993 -4.791 -35.928 1.00 88.38 97 VAL A O 1
ATOM 750 N N . LYS A 1 98 ? 17.315 -4.907 -33.709 1.00 82.56 98 LYS A N 1
ATOM 751 C CA . LYS A 1 98 ? 18.711 -5.341 -33.809 1.00 82.56 98 LYS A CA 1
ATOM 752 C C . LYS A 1 98 ? 18.836 -6.636 -34.609 1.00 82.56 98 LYS A C 1
ATOM 754 O O . LYS A 1 98 ? 19.686 -6.703 -35.483 1.00 82.56 98 LYS A O 1
ATOM 759 N N . LYS A 1 99 ? 17.984 -7.637 -34.363 1.00 80.62 99 LYS A N 1
ATOM 760 C CA . LYS A 1 99 ? 17.986 -8.898 -35.126 1.00 80.62 99 LYS A CA 1
ATOM 761 C C . LYS A 1 99 ? 17.688 -8.683 -36.609 1.00 80.62 99 LYS A C 1
ATOM 763 O O . LYS A 1 99 ? 18.378 -9.264 -37.437 1.00 80.62 99 LYS A O 1
ATOM 768 N N . LEU A 1 100 ? 16.693 -7.856 -36.934 1.00 80.56 100 LEU A N 1
ATOM 769 C CA . LEU A 1 100 ? 16.323 -7.565 -38.321 1.00 80.56 100 LEU A CA 1
ATOM 770 C C . LEU A 1 100 ? 17.444 -6.822 -39.058 1.00 80.56 100 LEU A C 1
ATOM 772 O O . LEU A 1 100 ? 17.835 -7.231 -40.144 1.00 80.56 100 LEU A O 1
ATOM 776 N N . VAL A 1 101 ? 17.998 -5.775 -38.440 1.00 78.25 101 VAL A N 1
ATOM 777 C CA . VAL A 1 101 ? 19.117 -5.010 -39.007 1.00 78.25 101 VAL A CA 1
ATOM 778 C C . VAL A 1 101 ? 20.353 -5.889 -39.141 1.00 78.25 101 VAL A C 1
ATOM 780 O O . VAL A 1 101 ? 21.001 -5.856 -40.177 1.00 78.25 101 VAL A O 1
ATOM 783 N N . SER A 1 102 ? 20.671 -6.708 -38.136 1.00 71.00 102 SER A N 1
ATOM 784 C CA . SER A 1 102 ? 21.767 -7.668 -38.243 1.00 71.00 102 SER A CA 1
ATOM 785 C C . SER A 1 102 ? 21.551 -8.618 -39.416 1.00 71.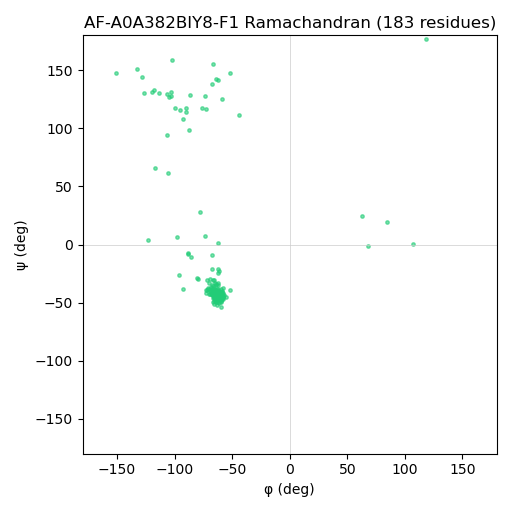00 102 SER A C 1
ATOM 787 O O . SER A 1 102 ? 22.492 -8.807 -40.167 1.00 71.00 102 SER A O 1
ATOM 789 N N . ALA A 1 103 ? 20.354 -9.174 -39.623 1.00 70.44 103 ALA A N 1
ATOM 790 C CA . ALA A 1 103 ? 20.083 -10.061 -40.758 1.00 70.44 103 ALA A CA 1
ATOM 791 C C . ALA A 1 103 ? 20.299 -9.366 -42.116 1.00 70.44 103 ALA A C 1
ATOM 793 O O . ALA A 1 103 ? 20.978 -9.925 -42.970 1.00 70.44 103 ALA A O 1
ATOM 794 N N . GLU A 1 104 ? 19.804 -8.137 -42.283 1.00 68.00 104 GLU A N 1
ATOM 795 C CA . GLU A 1 104 ? 19.979 -7.359 -43.520 1.00 68.00 104 GLU A CA 1
ATOM 796 C C . GLU A 1 104 ? 21.441 -6.945 -43.751 1.00 68.00 104 GLU A C 1
ATOM 798 O O . GLU A 1 104 ? 21.930 -6.947 -44.874 1.00 68.00 104 GLU A O 1
ATOM 803 N N . LEU A 1 105 ? 22.192 -6.657 -42.683 1.00 65.25 105 LEU A N 1
ATOM 804 C CA . LEU A 1 105 ? 23.628 -6.370 -42.764 1.00 65.25 105 LEU A CA 1
ATOM 805 C C . LEU A 1 105 ? 24.477 -7.584 -43.175 1.00 65.25 105 LEU A C 1
ATOM 807 O O . LEU A 1 105 ? 25.660 -7.401 -43.432 1.00 65.25 105 LEU A O 1
ATOM 811 N N . HIS A 1 106 ? 23.924 -8.800 -43.243 1.00 65.12 106 HIS A N 1
ATOM 812 C CA . HIS A 1 106 ? 24.616 -9.941 -43.860 1.00 65.12 106 HIS A CA 1
ATOM 813 C C . HIS A 1 106 ? 24.406 -10.002 -45.382 1.00 65.12 106 HIS A C 1
ATOM 815 O O . HIS A 1 106 ? 25.089 -10.784 -46.051 1.00 65.12 106 HIS A O 1
ATOM 821 N N . ASP A 1 107 ? 23.494 -9.201 -45.947 1.00 74.62 107 ASP A N 1
ATOM 822 C CA . ASP A 1 107 ? 23.353 -9.077 -47.395 1.00 74.62 107 ASP A CA 1
ATOM 823 C C . ASP A 1 107 ? 24.537 -8.282 -47.961 1.00 74.62 107 ASP A C 1
ATOM 825 O O . ASP A 1 107 ? 24.756 -7.103 -47.665 1.00 74.62 107 ASP A O 1
ATOM 829 N N . LYS A 1 108 ? 25.321 -8.963 -48.798 1.00 71.50 108 LYS A N 1
ATOM 830 C CA . LYS A 1 108 ? 26.520 -8.418 -49.429 1.00 71.50 108 LYS A CA 1
ATOM 831 C C . LYS A 1 108 ? 26.190 -7.291 -50.394 1.00 71.50 108 LYS A C 1
ATOM 833 O O . LYS A 1 108 ? 26.918 -6.304 -50.429 1.00 71.50 108 LYS A O 1
ATOM 838 N N . ASP A 1 109 ? 25.108 -7.392 -51.155 1.00 76.25 109 ASP A N 1
ATOM 839 C CA . ASP A 1 109 ? 24.771 -6.358 -52.132 1.00 76.25 109 ASP A CA 1
ATOM 840 C C . ASP A 1 109 ? 24.340 -5.070 -51.423 1.00 76.25 109 ASP A C 1
ATOM 842 O O . ASP A 1 109 ? 24.763 -3.975 -51.810 1.00 76.25 109 ASP A O 1
ATOM 846 N N . PHE A 1 110 ? 23.599 -5.196 -50.318 1.00 76.69 110 PHE A N 1
ATOM 847 C CA . PHE A 1 110 ? 23.236 -4.067 -49.463 1.00 76.69 110 PHE A CA 1
ATOM 848 C C . PHE A 1 110 ? 24.467 -3.420 -48.802 1.00 76.69 110 PHE A C 1
ATOM 850 O O . PHE A 1 110 ? 24.641 -2.199 -48.866 1.00 76.69 110 PHE A O 1
ATOM 857 N N . LEU A 1 111 ? 25.373 -4.226 -48.233 1.00 75.25 111 LEU A N 1
ATOM 858 C CA . LEU A 1 111 ? 26.640 -3.756 -47.653 1.00 75.25 111 LEU A CA 1
ATOM 859 C C . LEU A 1 111 ? 27.495 -3.000 -48.674 1.00 75.25 111 LEU A C 1
ATOM 861 O O . LEU A 1 111 ? 28.040 -1.942 -48.356 1.00 75.25 111 LEU A O 1
ATOM 865 N N . ARG A 1 112 ? 27.584 -3.519 -49.905 1.00 76.56 112 ARG A N 1
ATOM 866 C CA . ARG A 1 112 ? 28.327 -2.887 -51.000 1.00 76.56 112 ARG A CA 1
ATOM 867 C C . ARG A 1 112 ? 27.779 -1.505 -51.313 1.00 76.56 112 ARG A C 1
ATOM 869 O O . ARG A 1 112 ? 28.532 -0.535 -51.314 1.00 76.56 112 ARG A O 1
ATOM 876 N N . GLN A 1 113 ? 26.473 -1.422 -51.556 1.00 81.38 113 GLN A N 1
ATOM 877 C CA . GLN A 1 113 ? 25.804 -0.168 -51.897 1.00 81.38 113 GLN A CA 1
ATOM 878 C C . GLN A 1 113 ? 25.939 0.859 -50.772 1.00 81.38 113 GLN A C 1
ATOM 880 O O . GLN A 1 113 ? 26.189 2.032 -51.036 1.00 81.38 113 GLN A O 1
ATOM 885 N N . MET A 1 114 ? 25.829 0.420 -49.517 1.00 78.88 114 MET A N 1
ATOM 886 C CA . MET A 1 114 ? 25.982 1.292 -48.358 1.00 78.88 114 MET A CA 1
ATOM 887 C C . MET A 1 114 ? 27.413 1.827 -48.218 1.00 78.88 114 MET A C 1
ATOM 889 O O . MET A 1 114 ? 27.581 3.018 -47.964 1.00 78.88 114 MET A O 1
ATOM 893 N N . ILE A 1 115 ? 28.440 0.988 -48.403 1.00 77.75 115 ILE A N 1
ATOM 894 C CA . ILE A 1 115 ? 29.845 1.426 -48.366 1.00 77.75 115 ILE A CA 1
ATOM 895 C C . ILE A 1 115 ? 30.116 2.439 -49.482 1.00 77.75 115 ILE A C 1
ATOM 897 O O . ILE A 1 115 ? 30.620 3.521 -49.190 1.00 77.75 115 ILE A O 1
ATOM 901 N N . LEU A 1 116 ? 29.729 2.129 -50.723 1.00 78.25 116 LEU A N 1
ATOM 902 C CA . LEU A 1 116 ? 29.928 3.024 -51.866 1.00 78.25 116 LEU A CA 1
ATOM 903 C C . LEU A 1 116 ? 29.206 4.362 -51.664 1.00 78.25 116 LEU A C 1
ATOM 905 O O . LEU A 1 116 ? 29.830 5.406 -51.779 1.00 78.25 116 LEU A O 1
ATOM 909 N N . ALA A 1 117 ? 27.946 4.357 -51.218 1.00 81.25 117 ALA A N 1
ATOM 910 C CA . ALA A 1 117 ? 27.199 5.591 -50.959 1.00 81.25 117 ALA A CA 1
ATOM 911 C C . ALA A 1 117 ? 27.818 6.464 -49.848 1.00 81.25 117 ALA A C 1
ATOM 913 O O . ALA A 1 117 ? 27.721 7.695 -49.885 1.00 81.25 117 ALA A O 1
ATOM 914 N N . ILE A 1 118 ? 28.438 5.846 -48.835 1.00 79.19 118 ILE A N 1
ATOM 915 C CA . ILE A 1 118 ? 29.160 6.562 -47.774 1.00 79.19 118 ILE A CA 1
ATO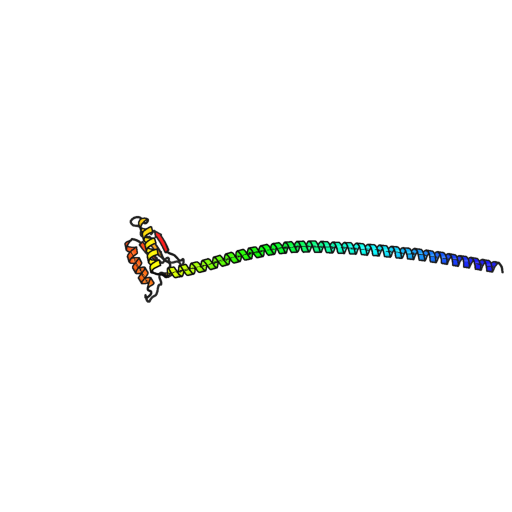M 916 C C . ILE A 1 118 ? 30.450 7.179 -48.329 1.00 79.19 118 ILE A C 1
ATOM 918 O O . ILE A 1 118 ? 30.757 8.327 -48.002 1.00 79.19 118 ILE A O 1
ATOM 922 N N . VAL A 1 119 ? 31.183 6.438 -49.162 1.00 75.38 119 VAL A N 1
ATOM 923 C CA . VAL A 1 119 ? 32.419 6.895 -49.810 1.00 75.38 119 VAL A CA 1
ATOM 924 C C . VAL A 1 119 ? 32.123 8.025 -50.797 1.00 75.38 119 VAL A C 1
ATOM 926 O O . VAL A 1 119 ? 32.688 9.105 -50.636 1.00 75.38 119 VAL A O 1
ATOM 929 N N . ASP A 1 120 ? 31.159 7.847 -51.703 1.00 76.25 120 ASP A N 1
ATOM 930 C CA . ASP A 1 120 ? 30.711 8.843 -52.688 1.00 76.25 120 ASP A CA 1
ATOM 931 C C . ASP A 1 120 ? 30.368 10.187 -52.040 1.00 76.25 120 ASP A C 1
ATOM 933 O O . ASP A 1 120 ? 30.650 11.264 -52.571 1.00 76.25 120 ASP A O 1
ATOM 937 N N . ARG A 1 121 ? 29.744 10.140 -50.860 1.00 78.25 121 ARG A N 1
ATOM 938 C CA . ARG A 1 121 ? 29.351 11.341 -50.124 1.00 78.25 121 ARG A CA 1
ATOM 939 C C . ARG A 1 121 ? 30.502 11.974 -49.346 1.00 78.25 121 ARG A C 1
ATOM 941 O O . ARG A 1 121 ? 30.466 13.180 -49.116 1.00 78.25 121 ARG A O 1
ATOM 948 N N . ALA A 1 122 ? 31.484 11.194 -48.905 1.00 71.12 122 ALA A N 1
ATOM 949 C CA . ALA A 1 122 ? 32.564 11.666 -48.040 1.00 71.12 122 ALA A CA 1
ATOM 950 C C . ALA A 1 122 ? 33.850 12.042 -48.794 1.00 71.12 122 ALA A C 1
ATOM 952 O O . ALA A 1 122 ? 34.597 12.901 -48.321 1.00 71.12 122 ALA A O 1
ATOM 953 N N . ALA A 1 123 ? 34.095 11.445 -49.962 1.00 66.31 123 ALA A N 1
ATOM 954 C CA . ALA A 1 123 ? 35.238 11.736 -50.825 1.00 66.31 123 ALA A CA 1
ATOM 955 C C . ALA A 1 123 ? 35.328 13.216 -51.273 1.00 66.31 123 ALA A C 1
ATOM 957 O O . ALA A 1 123 ? 36.434 13.755 -51.273 1.00 66.31 123 ALA A O 1
ATOM 958 N N . PRO A 1 124 ? 34.223 13.938 -51.568 1.00 65.69 124 PRO A N 1
ATOM 959 C CA . PRO A 1 124 ? 34.285 15.356 -51.947 1.00 65.69 124 PRO A CA 1
ATOM 960 C C . PRO A 1 124 ? 34.692 16.298 -50.799 1.00 65.69 124 PRO A C 1
ATOM 962 O O . PRO A 1 124 ? 35.297 17.342 -51.043 1.00 65.69 124 PRO A O 1
ATOM 965 N N . ASP A 1 125 ? 34.370 15.934 -49.551 1.00 61.16 125 ASP A N 1
ATOM 966 C CA . ASP A 1 125 ? 34.654 16.714 -48.331 1.00 61.16 125 ASP A CA 1
ATOM 967 C C . ASP A 1 125 ? 36.042 16.405 -47.727 1.00 61.16 125 ASP A C 1
ATOM 969 O O . ASP A 1 125 ? 36.496 17.050 -46.764 1.00 61.16 125 ASP A O 1
ATOM 973 N N . ALA A 1 126 ? 36.727 15.396 -48.266 1.00 57.66 126 ALA A N 1
ATOM 974 C CA . ALA A 1 126 ? 38.126 15.106 -48.008 1.00 57.66 126 ALA A CA 1
ATOM 975 C C . ALA A 1 126 ? 38.957 15.931 -49.002 1.00 57.66 126 ALA A C 1
ATOM 977 O O . ALA A 1 126 ? 39.082 15.594 -50.175 1.00 57.66 126 ALA A O 1
ATOM 978 N N . GLY A 1 127 ? 39.476 17.083 -48.567 1.00 54.03 127 GLY A N 1
ATOM 979 C CA . GLY A 1 127 ? 40.298 17.939 -49.430 1.00 54.03 127 GLY A CA 1
ATOM 980 C C . GLY A 1 127 ? 41.441 17.156 -50.096 1.00 54.03 127 GLY A C 1
ATOM 981 O O . GLY A 1 127 ? 41.968 16.210 -49.508 1.00 54.03 127 GLY A O 1
ATOM 982 N N . ARG A 1 128 ? 41.828 17.553 -51.321 1.00 50.94 128 ARG A N 1
ATOM 983 C CA . ARG A 1 128 ? 42.878 16.890 -52.124 1.00 50.94 128 ARG A CA 1
ATOM 984 C C . ARG A 1 128 ? 44.102 16.546 -51.262 1.00 50.94 128 ARG A C 1
ATOM 986 O O . ARG A 1 128 ? 44.821 17.448 -50.841 1.00 50.94 128 ARG A O 1
ATOM 993 N N . GLY A 1 129 ? 44.334 15.251 -51.041 1.00 53.56 129 GLY A N 1
ATOM 994 C CA . GLY A 1 129 ? 45.506 14.728 -50.329 1.00 53.56 129 GLY A CA 1
ATOM 995 C C . GLY A 1 129 ? 45.260 14.180 -48.918 1.00 53.56 129 GLY A C 1
ATOM 996 O O . GLY A 1 129 ? 46.218 13.723 -48.306 1.00 53.56 129 GLY A O 1
ATOM 997 N N . GLN A 1 130 ? 44.027 14.189 -48.396 1.00 57.62 130 GLN A N 1
ATOM 998 C CA . GLN A 1 130 ? 43.701 13.516 -47.129 1.00 57.62 130 GLN A CA 1
ATOM 999 C C . GLN A 1 130 ? 43.136 12.119 -47.391 1.00 57.62 130 GLN A C 1
ATOM 1001 O O . GLN A 1 130 ? 42.054 11.989 -47.957 1.00 57.62 130 GLN A O 1
ATOM 1006 N N . ALA A 1 131 ? 43.856 11.084 -46.953 1.00 63.22 131 ALA A N 1
ATOM 1007 C CA . ALA A 1 131 ? 43.333 9.723 -46.944 1.00 63.22 131 ALA A CA 1
ATOM 1008 C C . ALA A 1 131 ? 42.194 9.610 -45.916 1.00 63.22 131 ALA A C 1
ATOM 1010 O O . ALA A 1 131 ? 42.278 10.156 -44.809 1.00 63.22 131 ALA A O 1
ATOM 1011 N N . LEU A 1 132 ? 41.118 8.919 -46.279 1.00 67.94 132 LEU A N 1
ATOM 1012 C CA . LEU A 1 132 ? 39.980 8.672 -45.395 1.00 67.94 132 LEU A CA 1
ATOM 1013 C C . LEU A 1 132 ? 40.033 7.217 -44.923 1.00 67.94 132 LEU A C 1
ATOM 1015 O O . LEU A 1 132 ? 40.096 6.318 -45.750 1.00 67.94 132 LEU A O 1
ATOM 1019 N N . ASP A 1 133 ? 39.991 6.974 -43.617 1.00 72.50 133 ASP A N 1
ATOM 1020 C CA . ASP A 1 133 ? 39.882 5.623 -43.070 1.00 72.50 133 ASP A CA 1
ATOM 1021 C C . ASP A 1 133 ? 38.397 5.263 -42.909 1.00 72.50 133 ASP A C 1
ATOM 1023 O O . ASP A 1 133 ? 37.680 5.891 -42.117 1.00 72.50 133 ASP A O 1
ATOM 1027 N N . LEU A 1 134 ? 37.936 4.233 -43.615 1.00 73.94 134 LEU A N 1
ATOM 1028 C CA . LEU A 1 134 ? 36.630 3.614 -43.397 1.00 73.94 134 LEU A CA 1
ATOM 1029 C C . LEU A 1 134 ? 36.798 2.446 -42.416 1.00 73.94 134 LEU A C 1
ATOM 1031 O O . LEU A 1 134 ? 37.362 1.405 -42.749 1.00 73.94 134 LEU A O 1
ATOM 1035 N N . LEU A 1 135 ? 36.313 2.630 -41.192 1.00 74.00 135 LEU A N 1
ATOM 1036 C CA . LEU A 1 135 ? 36.341 1.630 -40.133 1.00 74.00 135 LEU A CA 1
ATOM 1037 C C . LEU A 1 135 ? 35.073 0.780 -40.188 1.00 74.00 135 LEU A C 1
ATOM 1039 O O . LEU A 1 135 ? 33.984 1.296 -39.920 1.00 74.00 135 LEU A O 1
ATOM 1043 N N . LEU A 1 136 ? 35.212 -0.508 -40.499 1.00 73.38 136 LEU A N 1
ATOM 1044 C CA . LEU A 1 136 ? 34.108 -1.472 -40.433 1.00 73.38 136 LEU A CA 1
ATOM 1045 C C . LEU A 1 136 ? 34.212 -2.334 -39.171 1.00 73.38 136 LEU A C 1
ATOM 1047 O O . LEU A 1 136 ? 35.275 -2.453 -38.562 1.00 73.38 136 LEU A O 1
ATOM 1051 N N . SER A 1 137 ? 33.085 -2.919 -38.773 1.00 72.69 137 SER A N 1
ATOM 1052 C CA . SER A 1 137 ? 33.014 -3.824 -37.621 1.00 72.69 137 SER A CA 1
ATOM 1053 C C . SER A 1 137 ? 33.882 -5.059 -37.837 1.00 72.69 137 SER A C 1
ATOM 1055 O O . SER A 1 137 ? 33.905 -5.599 -38.940 1.00 72.69 137 SER A O 1
ATOM 1057 N N . ASP A 1 138 ? 34.545 -5.526 -36.780 1.00 67.44 138 ASP A N 1
ATOM 1058 C CA . ASP A 1 138 ? 35.474 -6.660 -36.860 1.00 67.44 138 ASP A CA 1
ATOM 1059 C C . ASP A 1 138 ? 34.765 -7.964 -37.302 1.00 67.44 138 ASP A C 1
ATOM 1061 O O . ASP A 1 138 ? 35.375 -8.808 -37.945 1.00 67.44 138 ASP A O 1
ATOM 1065 N N . GLU A 1 139 ? 33.449 -8.084 -37.069 1.00 64.06 139 GLU A N 1
ATOM 1066 C CA . GLU A 1 139 ? 32.589 -9.177 -37.570 1.00 64.06 139 GLU A CA 1
ATOM 1067 C C . GLU A 1 139 ? 32.528 -9.262 -39.111 1.00 64.06 139 GLU A C 1
ATOM 1069 O O . GLU A 1 139 ? 32.236 -10.321 -39.655 1.00 64.06 139 GLU A O 1
ATOM 1074 N N . LEU A 1 140 ? 32.813 -8.163 -39.823 1.00 62.22 140 LEU A N 1
ATOM 1075 C CA . LEU A 1 140 ? 32.869 -8.122 -41.292 1.00 62.22 140 LEU A CA 1
ATOM 1076 C C . LEU A 1 140 ? 34.256 -8.480 -41.846 1.00 62.22 140 LEU A C 1
ATOM 1078 O O . LEU A 1 140 ? 34.413 -8.639 -43.057 1.00 62.22 140 LEU A O 1
ATOM 1082 N N . PHE A 1 141 ? 35.250 -8.616 -40.965 1.00 61.88 141 PHE A N 1
ATOM 1083 C CA . PHE A 1 141 ? 36.606 -9.057 -41.273 1.00 61.88 141 PHE A CA 1
ATOM 1084 C C . PHE A 1 141 ? 36.910 -10.377 -40.541 1.00 61.88 141 PHE A C 1
ATOM 1086 O O . PHE A 1 141 ? 37.760 -10.388 -39.648 1.00 61.88 141 PHE A O 1
ATOM 1093 N N . PRO A 1 142 ? 36.233 -11.492 -40.871 1.00 55.19 142 PRO A N 1
ATOM 1094 C CA . PRO A 1 142 ? 36.577 -12.792 -40.303 1.00 55.19 142 PRO A CA 1
ATOM 1095 C C . PRO A 1 142 ? 38.041 -13.132 -40.637 1.00 55.19 142 PRO A C 1
ATOM 1097 O O . PRO A 1 142 ? 38.469 -13.052 -41.793 1.00 55.19 142 PRO A O 1
ATOM 1100 N N . VAL A 1 143 ? 38.831 -13.428 -39.599 1.00 51.88 143 VAL A N 1
ATOM 1101 C CA . VAL A 1 143 ? 40.266 -13.731 -39.690 1.00 51.88 143 VAL A CA 1
ATOM 1102 C C . VAL A 1 143 ? 40.457 -15.222 -39.464 1.00 51.88 143 VAL A C 1
ATOM 1104 O O . VAL A 1 143 ? 40.635 -15.671 -38.332 1.00 51.88 143 VAL A O 1
ATOM 1107 N N . ASP A 1 144 ? 40.495 -15.979 -40.555 1.00 46.50 144 ASP A N 1
ATOM 1108 C CA . ASP A 1 144 ? 40.687 -17.421 -40.496 1.00 46.50 144 ASP A CA 1
ATOM 1109 C C . ASP A 1 144 ? 41.952 -17.816 -41.258 1.00 46.50 144 ASP A C 1
ATOM 1111 O O . ASP 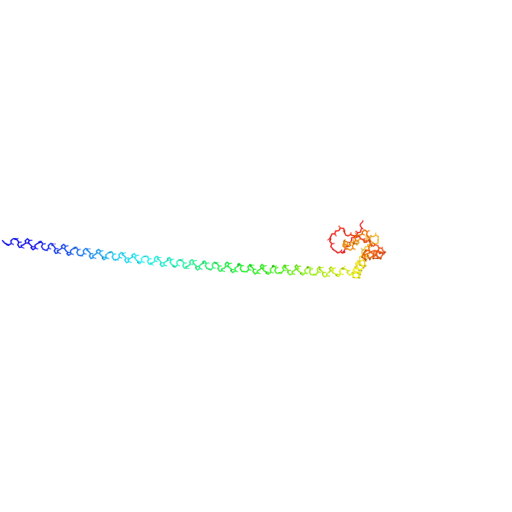A 1 144 ? 42.155 -17.456 -42.418 1.00 46.50 144 ASP A O 1
ATOM 1115 N N . ALA A 1 145 ? 42.782 -18.637 -40.611 1.00 47.88 145 ALA A N 1
ATOM 1116 C CA . ALA A 1 145 ? 44.039 -19.186 -41.124 1.00 47.88 145 ALA A CA 1
ATOM 1117 C C . ALA A 1 145 ? 43.897 -20.096 -42.371 1.00 47.88 145 ALA A C 1
ATOM 1119 O O . ALA A 1 145 ? 44.905 -20.598 -42.859 1.00 47.88 145 ALA A O 1
ATOM 1120 N N . ASN A 1 146 ? 42.676 -20.291 -42.891 1.00 53.09 146 ASN A N 1
ATOM 1121 C CA . ASN A 1 146 ? 42.372 -21.090 -44.085 1.00 53.09 146 ASN A CA 1
ATOM 1122 C C . ASN A 1 146 ? 41.631 -20.315 -45.200 1.00 53.09 146 ASN A C 1
ATOM 1124 O O . ASN A 1 146 ? 41.304 -20.916 -46.214 1.00 53.09 146 ASN A O 1
ATOM 1128 N N . GLY A 1 147 ? 41.388 -19.005 -45.060 1.00 49.75 147 GLY A N 1
ATOM 1129 C CA . GLY A 1 147 ? 41.103 -18.103 -46.192 1.00 49.75 147 GLY A CA 1
ATOM 1130 C C . GLY A 1 147 ? 39.793 -18.260 -46.988 1.00 49.75 147 GLY A C 1
ATOM 1131 O O . GLY A 1 147 ? 39.571 -17.446 -47.878 1.00 49.75 147 GLY A O 1
ATOM 1132 N N . ASP A 1 148 ? 38.916 -19.218 -46.682 1.00 50.06 148 ASP A N 1
ATOM 1133 C CA . ASP A 1 148 ? 37.714 -19.505 -47.486 1.00 50.06 148 ASP A CA 1
ATOM 1134 C C . ASP A 1 148 ? 36.407 -19.015 -46.834 1.00 50.06 148 ASP A C 1
ATOM 1136 O O . ASP A 1 148 ? 35.480 -19.786 -46.587 1.00 50.06 148 ASP A O 1
ATOM 1140 N N . GLU A 1 149 ? 36.287 -17.702 -46.612 1.00 56.28 149 GLU A N 1
ATOM 1141 C CA . GLU A 1 149 ? 34.968 -17.077 -46.470 1.00 56.28 149 GLU A CA 1
ATOM 1142 C C . GLU A 1 149 ? 34.718 -16.037 -47.570 1.00 56.28 149 GLU A C 1
ATOM 1144 O O . GLU A 1 149 ? 35.539 -15.148 -47.807 1.00 56.28 149 GLU A O 1
ATOM 1149 N N . PRO A 1 150 ? 33.543 -16.059 -48.223 1.00 57.28 150 PRO A N 1
ATOM 1150 C CA . PRO A 1 150 ? 33.238 -15.189 -49.353 1.00 57.28 150 PRO A CA 1
ATOM 1151 C C . PRO A 1 150 ? 32.991 -13.722 -48.944 1.00 57.28 150 PRO A C 1
ATOM 1153 O O . PRO A 1 150 ? 32.529 -12.938 -49.774 1.00 57.28 150 PRO A O 1
ATOM 1156 N N . LEU A 1 151 ? 33.219 -13.358 -47.676 1.00 60.66 151 LEU A N 1
ATOM 1157 C CA . LEU A 1 151 ? 33.122 -11.992 -47.158 1.00 60.66 151 LEU A CA 1
ATOM 1158 C C . LEU A 1 151 ? 34.478 -11.268 -47.200 1.00 60.66 151 LEU A C 1
ATOM 1160 O O . LEU A 1 151 ? 34.520 -10.109 -47.597 1.00 60.66 151 LEU A O 1
ATOM 1164 N N . SER A 1 152 ? 35.593 -11.950 -46.915 1.00 64.25 152 SER A N 1
ATOM 1165 C CA . SER A 1 152 ? 36.936 -11.348 -46.975 1.00 64.25 152 SER A CA 1
ATOM 1166 C C . SER A 1 152 ? 37.315 -10.952 -48.408 1.00 64.25 152 SER A C 1
ATOM 1168 O O . SER A 1 152 ? 37.717 -9.814 -48.654 1.00 64.25 152 SER A O 1
ATOM 1170 N N . ALA A 1 153 ? 37.081 -11.841 -49.378 1.00 67.38 153 ALA A N 1
ATOM 1171 C CA . ALA A 1 153 ? 37.263 -11.566 -50.804 1.00 67.38 153 ALA A CA 1
ATOM 1172 C C . ALA A 1 153 ? 36.333 -10.444 -51.305 1.00 67.38 153 ALA A C 1
ATOM 1174 O O . ALA A 1 153 ? 36.709 -9.627 -52.142 1.00 67.38 153 ALA A O 1
ATOM 1175 N N . PHE A 1 154 ? 35.115 -10.369 -50.765 1.00 68.88 154 PHE A N 1
ATOM 1176 C CA . PHE A 1 154 ? 34.158 -9.314 -51.087 1.00 68.88 154 PHE A CA 1
ATOM 1177 C C . PHE A 1 154 ? 34.623 -7.940 -50.575 1.00 68.88 154 PHE A C 1
ATOM 1179 O O . PHE A 1 154 ? 34.592 -6.968 -51.331 1.00 68.88 154 PHE A O 1
ATOM 1186 N N . ILE A 1 155 ? 35.141 -7.862 -49.345 1.00 70.19 155 ILE A N 1
ATOM 1187 C CA . ILE A 1 155 ? 35.724 -6.629 -48.802 1.00 70.19 155 ILE A CA 1
ATOM 1188 C C . ILE A 1 155 ? 36.995 -6.228 -49.560 1.00 70.19 155 ILE A C 1
ATOM 1190 O O . ILE A 1 155 ? 37.185 -5.044 -49.821 1.00 70.19 155 ILE A O 1
ATOM 1194 N N . GLN A 1 156 ? 37.830 -7.182 -49.984 1.00 69.00 156 GLN A N 1
ATOM 1195 C CA . GLN A 1 156 ? 38.993 -6.897 -50.837 1.00 69.00 156 GLN A CA 1
ATOM 1196 C C . GLN A 1 156 ? 38.589 -6.312 -52.199 1.00 69.00 156 GLN A C 1
ATOM 1198 O O . GLN A 1 156 ? 39.210 -5.357 -52.664 1.00 69.00 156 GLN A O 1
ATOM 1203 N N . ASN A 1 157 ? 37.520 -6.826 -52.814 1.00 73.19 157 ASN A N 1
ATOM 1204 C CA . ASN A 1 157 ? 37.001 -6.289 -54.074 1.00 73.19 157 ASN A CA 1
ATOM 1205 C C . ASN A 1 157 ? 36.494 -4.848 -53.916 1.00 73.19 157 ASN A C 1
ATOM 1207 O O . ASN A 1 157 ? 36.808 -3.999 -54.747 1.00 73.19 157 ASN A O 1
ATOM 1211 N N . ILE A 1 158 ? 35.771 -4.553 -52.831 1.00 72.50 158 ILE A N 1
ATOM 1212 C CA . ILE A 1 158 ? 35.342 -3.182 -52.511 1.00 72.50 158 ILE A CA 1
ATOM 1213 C C . ILE A 1 158 ? 36.548 -2.295 -52.190 1.00 72.50 158 ILE A C 1
ATOM 1215 O O . ILE A 1 158 ? 36.581 -1.142 -52.602 1.00 72.50 158 ILE A O 1
ATOM 1219 N N . ALA A 1 159 ? 37.563 -2.816 -51.498 1.00 68.19 159 ALA A N 1
ATOM 1220 C CA . ALA A 1 159 ? 38.774 -2.064 -51.196 1.00 68.19 159 ALA A CA 1
ATOM 1221 C C . ALA A 1 159 ? 39.512 -1.626 -52.456 1.00 68.19 159 ALA A C 1
ATOM 1223 O O . ALA A 1 159 ? 39.930 -0.480 -52.526 1.00 68.19 159 ALA A O 1
ATOM 1224 N N . HIS A 1 160 ? 39.614 -2.470 -53.482 1.00 68.62 160 HIS A N 1
ATOM 1225 C CA . HIS A 1 160 ? 40.198 -2.049 -54.758 1.00 68.62 160 HIS A CA 1
ATOM 1226 C C . HIS A 1 160 ? 39.408 -0.919 -55.438 1.00 68.62 160 HIS A C 1
ATOM 1228 O O . HIS A 1 160 ? 40.006 -0.002 -56.005 1.00 68.62 160 HIS A O 1
ATOM 1234 N N . GLU A 1 161 ? 38.080 -0.964 -55.353 1.00 70.25 161 GLU A N 1
ATOM 1235 C CA . GLU A 1 161 ? 37.179 0.053 -55.903 1.00 70.25 161 GLU A CA 1
ATOM 1236 C C . GLU A 1 161 ? 37.330 1.393 -55.153 1.00 70.25 161 GLU A C 1
ATOM 1238 O O . GLU A 1 161 ? 37.609 2.422 -55.760 1.00 70.25 161 GLU A O 1
ATOM 1243 N N . VAL A 1 162 ? 37.295 1.353 -53.820 1.00 68.19 162 VAL A N 1
ATOM 1244 C CA . VAL A 1 162 ? 37.298 2.522 -52.921 1.00 68.19 162 VAL A CA 1
ATOM 1245 C C . VAL A 1 162 ? 38.700 3.131 -52.711 1.00 68.19 162 VAL A C 1
ATOM 1247 O O . VAL A 1 162 ? 38.839 4.343 -52.543 1.00 68.19 162 VAL A O 1
ATOM 1250 N N . VAL A 1 163 ? 39.775 2.336 -52.792 1.00 64.50 163 VAL A N 1
ATOM 1251 C CA . VAL A 1 163 ? 41.172 2.828 -52.743 1.00 64.50 163 VAL A CA 1
ATOM 1252 C C . VAL A 1 163 ? 41.503 3.682 -53.963 1.00 64.50 163 VAL A C 1
ATOM 1254 O O . VAL A 1 163 ? 42.274 4.639 -53.854 1.00 64.50 163 VAL A O 1
ATOM 1257 N N . THR A 1 164 ? 40.883 3.394 -55.111 1.00 60.69 164 THR A N 1
ATOM 1258 C CA . THR A 1 164 ? 41.021 4.219 -56.321 1.00 60.69 164 THR A CA 1
ATOM 1259 C C . THR A 1 164 ? 40.480 5.642 -56.098 1.00 60.69 164 THR A C 1
ATOM 1261 O O . THR A 1 164 ? 40.926 6.582 -56.754 1.00 60.69 164 THR A O 1
ATOM 1264 N N . GLU A 1 165 ? 39.608 5.826 -55.101 1.00 63.44 165 GLU A N 1
ATOM 1265 C CA . GLU A 1 165 ? 39.020 7.106 -54.688 1.00 63.44 165 GLU A CA 1
ATOM 1266 C C . GLU A 1 165 ? 39.729 7.752 -53.477 1.00 63.44 165 GLU A C 1
ATOM 1268 O O . GLU A 1 165 ? 39.295 8.790 -52.978 1.00 63.44 165 GLU A O 1
ATOM 1273 N N . GLY A 1 166 ? 40.855 7.188 -53.015 1.00 63.69 166 GLY A N 1
ATOM 1274 C CA . GLY A 1 166 ? 41.668 7.754 -51.928 1.00 63.69 166 GLY A CA 1
ATOM 1275 C C . GLY A 1 166 ? 41.200 7.399 -50.510 1.00 63.69 166 GLY A C 1
ATOM 1276 O O . GLY A 1 166 ? 41.579 8.076 -49.548 1.00 63.69 166 GLY A O 1
ATOM 1277 N N . VAL A 1 167 ? 40.396 6.344 -50.363 1.00 69.31 167 VAL A N 1
ATOM 1278 C CA . VAL A 1 167 ? 39.857 5.874 -49.079 1.00 69.31 167 VAL A CA 1
ATOM 1279 C C . VAL A 1 167 ? 40.432 4.493 -48.733 1.00 69.31 167 VAL A C 1
ATOM 1281 O O . VAL A 1 167 ? 40.423 3.577 -49.549 1.00 69.31 167 VAL A O 1
ATOM 1284 N N . GLU A 1 168 ? 40.935 4.330 -47.510 1.00 68.50 168 GLU A N 1
ATOM 1285 C CA . GLU A 1 168 ? 41.505 3.082 -46.997 1.00 68.50 168 GLU A CA 1
ATOM 1286 C C . GLU A 1 168 ? 40.511 2.390 -46.053 1.00 68.50 168 GLU A C 1
ATOM 1288 O O . GLU A 1 168 ? 40.020 2.989 -45.094 1.00 68.50 168 GLU A O 1
ATOM 1293 N N . LEU A 1 169 ? 40.213 1.112 -46.290 1.00 70.31 169 LEU A N 1
ATOM 1294 C CA . LEU A 1 169 ? 39.384 0.322 -45.376 1.00 70.31 169 LEU A CA 1
ATOM 1295 C C . LEU A 1 169 ? 40.241 -0.301 -44.272 1.00 70.31 169 LEU A C 1
ATOM 1297 O O . LEU A 1 169 ? 41.214 -0.997 -44.559 1.00 70.31 169 LEU A O 1
ATOM 1301 N N . ARG A 1 170 ? 39.851 -0.111 -43.006 1.00 71.31 170 ARG A N 1
ATOM 1302 C CA . ARG A 1 170 ? 40.515 -0.732 -41.848 1.00 71.31 170 ARG A CA 1
ATOM 1303 C C . ARG A 1 170 ? 39.499 -1.367 -40.884 1.00 71.31 170 ARG A C 1
ATOM 1305 O O . ARG A 1 170 ? 38.370 -0.885 -40.783 1.00 71.31 170 ARG A O 1
ATOM 1312 N N . PRO A 1 171 ? 39.873 -2.421 -40.138 1.00 71.25 171 PRO A N 1
ATOM 1313 C CA . PRO A 1 171 ? 39.055 -2.912 -39.032 1.00 71.25 171 PRO A CA 1
ATOM 1314 C C . PRO A 1 171 ? 38.956 -1.852 -37.929 1.00 71.25 171 PRO A C 1
ATOM 1316 O O . PRO A 1 171 ? 39.918 -1.133 -37.641 1.00 71.25 171 PRO A O 1
ATOM 1319 N N . ALA A 1 172 ? 37.783 -1.735 -37.307 1.00 70.50 172 ALA A N 1
ATOM 1320 C CA . ALA A 1 172 ? 37.550 -0.777 -36.232 1.00 70.50 172 ALA A CA 1
ATOM 1321 C C . ALA A 1 172 ? 38.345 -1.114 -34.956 1.00 70.50 172 ALA A C 1
ATOM 1323 O O . ALA A 1 172 ? 38.541 -0.213 -34.130 1.00 70.50 172 ALA A O 1
ATOM 1324 N N . GLY A 1 173 ? 38.780 -2.372 -34.780 1.00 68.12 173 GLY A N 1
ATOM 1325 C CA . GLY A 1 173 ? 39.561 -2.833 -33.626 1.00 68.12 173 GLY A CA 1
ATOM 1326 C C . GLY A 1 173 ? 38.794 -2.700 -32.309 1.00 68.12 173 GLY A C 1
ATOM 1327 O O . GLY A 1 173 ? 39.376 -2.494 -31.243 1.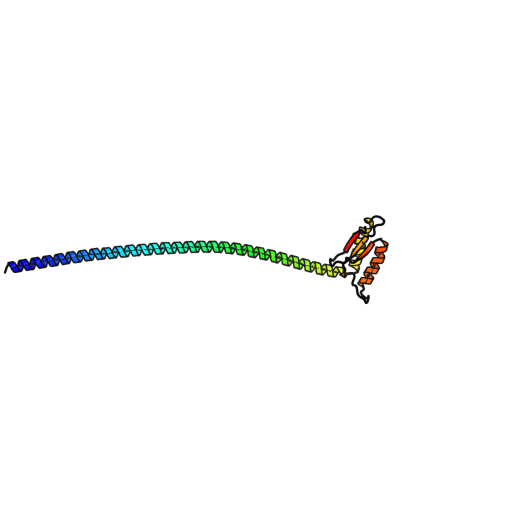00 68.12 173 GLY A O 1
ATOM 1328 N N . ASN A 1 174 ? 37.466 -2.700 -32.396 1.00 63.22 174 ASN A N 1
ATOM 1329 C CA . ASN A 1 174 ? 36.554 -2.590 -31.275 1.00 63.22 174 ASN A CA 1
ATOM 1330 C C . ASN A 1 174 ? 35.253 -3.321 -31.597 1.00 63.22 174 ASN A C 1
ATOM 1332 O O . ASN A 1 174 ? 34.757 -3.287 -32.718 1.00 63.22 174 ASN A O 1
ATOM 1336 N N . ASN A 1 175 ? 34.631 -3.881 -30.562 1.00 58.81 175 ASN A N 1
ATOM 1337 C CA . ASN A 1 175 ? 33.388 -4.638 -30.692 1.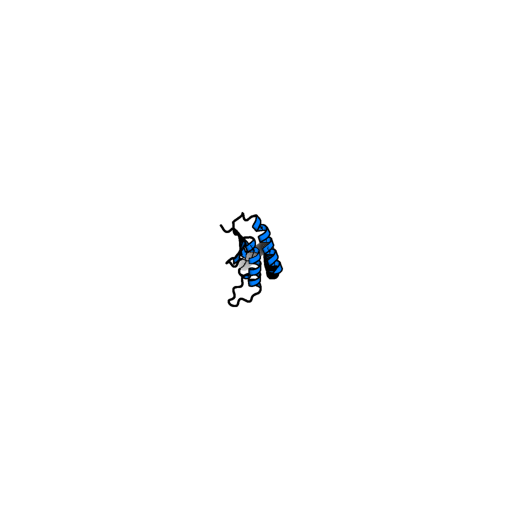00 58.81 175 ASN A CA 1
ATOM 1338 C C . ASN A 1 175 ? 32.133 -3.747 -30.850 1.00 58.81 175 ASN A C 1
ATOM 1340 O O . ASN A 1 175 ? 31.051 -4.083 -30.370 1.00 58.81 175 ASN A O 1
ATOM 1344 N N . LYS A 1 176 ? 32.277 -2.539 -31.410 1.00 57.12 176 LYS A N 1
ATOM 1345 C CA . LYS A 1 176 ? 31.153 -1.618 -31.615 1.00 57.12 176 LYS A CA 1
ATOM 1346 C C . LYS A 1 176 ? 30.690 -1.720 -33.076 1.00 57.12 176 LYS A C 1
ATOM 1348 O O . LYS A 1 176 ? 31.462 -1.333 -33.957 1.00 57.12 176 LYS A O 1
ATOM 1353 N N . PRO A 1 177 ? 29.442 -2.148 -33.329 1.00 62.09 177 PRO A N 1
ATOM 1354 C CA . PRO A 1 177 ? 28.932 -2.345 -34.681 1.00 62.09 177 PRO A CA 1
ATOM 1355 C C . PRO A 1 177 ? 28.802 -1.022 -35.460 1.00 62.09 177 PRO A C 1
ATOM 1357 O O . PRO A 1 177 ? 28.643 0.047 -34.864 1.00 62.09 177 PRO A O 1
ATOM 1360 N N . GLY A 1 178 ? 28.847 -1.099 -36.791 1.00 66.69 178 GLY A N 1
ATOM 1361 C CA . GLY A 1 178 ? 28.655 0.014 -37.728 1.00 66.69 178 GLY A CA 1
ATOM 1362 C C . GLY A 1 178 ? 29.861 0.328 -38.627 1.00 66.69 178 GLY A C 1
ATOM 1363 O O . GLY A 1 178 ? 30.929 -0.272 -38.498 1.00 66.69 178 GLY A O 1
ATOM 1364 N N . ILE A 1 179 ? 29.658 1.299 -39.528 1.00 74.81 179 ILE A N 1
ATOM 1365 C CA . ILE A 1 179 ? 30.660 1.885 -40.434 1.00 74.81 179 ILE A CA 1
ATOM 1366 C C . ILE A 1 179 ? 31.013 3.281 -39.918 1.00 74.81 179 ILE A C 1
ATOM 1368 O O . ILE A 1 179 ? 30.114 4.078 -39.643 1.00 74.81 179 ILE A O 1
ATOM 1372 N N . ARG A 1 180 ? 32.300 3.603 -39.767 1.00 74.31 180 ARG A N 1
ATOM 1373 C CA . ARG A 1 180 ? 32.747 4.939 -39.335 1.00 74.31 180 ARG A CA 1
ATOM 1374 C C . ARG A 1 180 ? 33.782 5.499 -40.287 1.00 74.31 180 ARG A C 1
ATOM 1376 O O . ARG A 1 180 ? 34.647 4.777 -40.756 1.00 74.31 180 ARG A O 1
ATOM 1383 N N . LEU A 1 181 ? 33.727 6.805 -40.494 1.00 75.44 181 LEU A N 1
ATOM 1384 C CA . LEU A 1 181 ? 34.721 7.540 -41.260 1.00 75.44 181 LEU A CA 1
ATOM 1385 C C . LEU A 1 181 ? 35.648 8.288 -40.310 1.00 75.44 181 LEU A C 1
ATOM 1387 O O . LEU A 1 181 ? 35.187 8.992 -39.407 1.00 75.44 181 LEU A O 1
ATOM 1391 N N . ARG A 1 182 ? 36.953 8.160 -40.526 1.00 76.62 182 ARG A N 1
ATOM 1392 C CA . ARG A 1 182 ? 37.977 8.934 -39.829 1.00 76.62 182 ARG A CA 1
ATOM 1393 C C . ARG A 1 182 ? 38.879 9.600 -40.860 1.00 76.62 182 ARG A C 1
ATOM 1395 O O . ARG A 1 182 ? 39.383 8.943 -41.758 1.00 76.62 182 ARG A O 1
ATOM 1402 N N . LYS A 1 183 ? 39.108 10.906 -40.722 1.00 71.75 183 LYS A N 1
ATOM 1403 C CA . LYS A 1 183 ? 40.122 11.608 -41.519 1.00 71.75 183 LYS A CA 1
ATOM 1404 C C . LYS A 1 183 ? 41.504 11.230 -40.995 1.00 71.75 183 LYS A C 1
ATOM 1406 O O . LYS A 1 183 ? 41.727 11.325 -39.787 1.00 71.75 183 LYS A O 1
ATOM 1411 N N . ASN A 1 184 ? 42.392 10.789 -41.879 1.00 62.31 184 ASN A N 1
ATOM 1412 C CA . ASN A 1 184 ? 43.785 10.539 -41.532 1.00 62.31 184 ASN A CA 1
ATOM 1413 C C . ASN A 1 184 ? 44.479 11.912 -41.436 1.00 62.31 184 ASN A C 1
ATOM 1415 O O . ASN A 1 184 ? 44.438 12.684 -42.398 1.00 62.31 184 ASN A O 1
ATOM 1419 N N . GLN A 1 185 ? 44.979 12.262 -40.245 1.00 52.75 185 GLN A N 1
ATOM 1420 C CA . GLN A 1 185 ? 45.740 13.498 -40.009 1.00 52.75 185 GLN A CA 1
ATOM 1421 C C . GLN A 1 185 ? 47.215 13.284 -40.318 1.00 52.75 185 GLN A C 1
ATOM 1423 O O . GLN A 1 185 ? 47.732 12.215 -39.925 1.00 52.75 185 GLN A O 1
#

Organism: NCBI:txid408172

Sequence (185 aa):
MADSQKISSGVQDLINRLHDEGVQAGENEAERVVQKAEKRAAEIMAQARTEAENALTRAQEQIQAERTAVQDALKLAVRDTVLDLKSRLTSNFEMTVKKLVSAELHDKDFLRQMILAIVDRAAPDAGRGQALDLLLSDELFPVDANGDEPLSAFIQNIAHEVVTEGVELRPAGNNKPGIRLRKNQ

pLDDT: mean 80.68, std 15.84, range [46.5, 98.25]

Radius of gyration: 54.9 Å; Cα contacts (8 Å, |Δi|>4): 96; chains: 1; bounding box: 96×39×148 Å

Foldseek 3Di:
DVVVVVVVVVVVVVVVVVVVVVVVVVVVVVVVVVVVVVVVVVVVVVVVVVVVVVVVVVVVVVVVVVVVVVVVVVVVVVVVVVVVVVVVVVVVVVVVVVVVVVVVCVDLVSVLVVVVVVLVVCLVVQPPPWEKEKEAECVLVDDDPVPDDPSNVSVVVSQVVSVVSRYHYDHPPDRDHDIDIDTDD